Protein 3DV8 (pdb70)

Nearest PDB structures (foldseek):
  8yz7-assembly1_A-2  TM=8.184E-01  e=1.061E-11  Deinococcus radiodurans R1 = ATCC 13939 = DSM 20539
  5e44-assembly1_A-2  TM=6.891E-01  e=2.533E-11  Aliivibrio fischeri
  8qto-assembly1_A-2  TM=6.786E-01  e=9.448E-12  Aliivibrio fischeri
  2oz6-assembly1_A-2  TM=7.663E-01  e=5.175E-10  Pseudomonas aeruginosa
  7ff8-assembly1_B  TM=7.798E-01  e=2.950E-09  Pseudomonas aeruginosa PAO1

InterPro domains:
  IPR000595 Cyclic nucleotide-binding domain [PF00027] (54-141)
  IPR000595 Cyclic nucleotide-binding domain [cd00038] (34-146)
  IPR012318 Crp-type HTH domain [PF13545] (174-240)
  IPR012318 Crp-type HTH domain [PR00034] (192-208)
  IPR012318 Crp-type HTH domain [PR00034] (208-223)
  IPR012318 Crp-type HTH domain [PS51063] (170-236)
  IPR012318 Crp-type HTH domain [SM00419] (186-234)
  IPR014710 RmlC-like jelly roll fold [G3DSA:2.60.120.10] (25-167)
  IPR018490 Cyclic nucleotide-binding domain superfamily [SSF51206] (31-169)
  IPR036388 Winged helix-like DNA-binding domain superfamily [G3DSA:1.10.10.10] (168-244)
  IPR036390 Winged helix DNA-binding domain superfamily [SSF46785] (171-241)

Structure (mmCIF, N/CA/C/O backbone):
data_3DV8
#
_entry.id   3DV8
#
_cell.length_a   45.560
_cell.length_b   88.482
_cell.length_c   181.304
_cell.angle_alpha   90.000
_cell.angle_beta   90.000
_cell.angle_gamma   90.000
#
_symmetry.space_group_name_H-M   'I 2 2 2'
#
loop_
_entity.id
_entity.type
_entity.pdbx_description
1 polymer 'transcriptional regulator, Crp/Fnr family'
2 water water
#
loop_
_atom_site.group_PDB
_atom_site.id
_atom_site.type_symbol
_atom_site.label_atom_id
_atom_site.label_alt_id
_atom_site.label_comp_id
_atom_site.label_asym_id
_atom_site.label_entity_id
_atom_site.label_seq_id
_atom_site.pdbx_PDB_ins_code
_atom_site.Cartn_x
_atom_site.Cartn_y
_atom_site.Cartn_z
_atom_site.occupancy
_atom_site.B_iso_or_equiv
_atom_site.auth_seq_id
_atom_site.auth_comp_id
_atom_site.auth_asym_id
_atom_site.auth_atom_id
_atom_site.pdbx_PDB_model_num
ATOM 1 N N . GLU A 1 5 ? 11.797 18.493 79.340 1.00 77.54 4 GLU A N 1
ATOM 2 C CA . GLU A 1 5 ? 11.099 17.952 80.553 1.00 78.36 4 GLU A CA 1
ATOM 3 C C . GLU A 1 5 ? 9.795 17.202 80.207 1.00 78.37 4 GLU A C 1
ATOM 4 O O . GLU A 1 5 ? 9.525 16.129 80.760 1.00 78.48 4 GLU A O 1
ATOM 10 N N . ASN A 1 6 ? 9.000 17.776 79.305 1.00 78.08 5 ASN A N 1
ATOM 11 C CA . ASN A 1 6 ? 7.781 17.135 78.774 1.00 77.59 5 ASN A CA 1
ATOM 12 C C . ASN A 1 6 ? 8.124 16.201 77.593 1.00 77.45 5 ASN A C 1
ATOM 13 O O . ASN A 1 6 ? 7.512 15.148 77.422 1.00 77.24 5 ASN A O 1
ATOM 18 N N . TYR A 1 7 ? 9.140 16.599 76.821 1.00 77.44 6 TYR A N 1
ATOM 19 C CA . TYR A 1 7 ? 9.604 15.949 75.576 1.00 76.88 6 TYR A CA 1
ATOM 20 C C . TYR A 1 7 ? 10.646 14.827 75.771 1.00 76.63 6 TYR A C 1
ATOM 21 O O . TYR A 1 7 ? 11.029 14.162 74.801 1.00 76.80 6 TYR A O 1
ATOM 30 N N . PHE A 1 8 ? 11.094 14.634 77.013 1.00 76.24 7 PHE A N 1
ATOM 31 C CA . PHE A 1 8 ? 12.127 13.666 77.386 1.00 75.39 7 PHE A CA 1
ATOM 32 C C . PHE A 1 8 ? 11.426 12.552 78.198 1.00 74.67 7 PHE A C 1
ATOM 33 O O . PHE A 1 8 ? 11.136 12.754 79.387 1.00 74.41 7 PHE A O 1
ATOM 41 N N . PRO A 1 9 ? 11.136 11.384 77.562 1.00 73.81 8 PRO A N 1
ATOM 42 C CA . PRO A 1 9 ? 10.392 10.294 78.238 1.00 73.11 8 PRO A CA 1
ATOM 43 C C . PRO A 1 9 ? 11.163 9.558 79.347 1.00 72.12 8 PRO A C 1
ATOM 44 O O . PRO A 1 9 ? 10.543 8.928 80.207 1.00 72.46 8 PRO A O 1
ATOM 48 N N . LEU A 1 10 ? 12.493 9.645 79.314 1.00 70.80 9 LEU A N 1
ATOM 49 C CA . LEU A 1 10 ? 13.372 9.086 80.355 1.00 69.74 9 LEU A CA 1
ATOM 50 C C . LEU A 1 10 ? 13.304 9.865 81.698 1.00 68.41 9 LEU A C 1
ATOM 51 O O . LEU A 1 10 ? 13.714 9.332 82.729 1.00 67.80 9 LEU A O 1
ATOM 56 N N . TRP A 1 11 ? 12.791 11.105 81.667 1.00 67.13 10 TRP A N 1
ATOM 57 C CA . TRP A 1 11 ? 12.672 11.998 82.839 1.00 66.45 10 TRP A CA 1
ATOM 58 C C . TRP A 1 11 ? 12.008 11.391 84.078 1.00 65.97 10 TRP A C 1
ATOM 59 O O . TRP A 1 11 ? 12.499 11.588 85.195 1.00 66.20 10 TRP A O 1
ATOM 70 N N . ASN A 1 12 ? 10.892 10.689 83.878 1.00 65.15 11 ASN A N 1
ATOM 71 C CA . ASN A 1 12 ? 10.170 10.025 84.989 1.00 64.28 11 ASN A CA 1
ATOM 72 C C . ASN A 1 12 ? 10.973 8.880 85.605 1.00 62.30 11 ASN A C 1
ATOM 73 O O . ASN A 1 12 ? 10.786 8.568 86.775 1.00 61.72 11 ASN A O 1
ATOM 78 N N . ASP A 1 13 ? 11.853 8.269 84.805 1.00 60.79 12 ASP A N 1
ATOM 79 C CA . ASP A 1 13 ? 12.751 7.200 85.253 1.00 59.18 12 ASP A CA 1
ATOM 80 C C . ASP A 1 13 ? 14.016 7.734 85.978 1.00 58.77 12 ASP A C 1
ATOM 81 O O . ASP A 1 13 ? 14.636 6.979 86.733 1.00 59.24 12 ASP A O 1
ATOM 86 N N . LEU A 1 14 ? 14.392 9.006 85.767 1.00 57.52 13 LEU A N 1
ATOM 87 C CA . LEU A 1 14 ? 15.570 9.609 86.438 1.00 56.18 13 LEU A CA 1
ATOM 88 C C . LEU A 1 14 ? 15.303 9.947 87.909 1.00 55.28 13 LEU A C 1
ATOM 89 O O . LEU A 1 14 ? 14.166 10.244 88.279 1.00 55.99 13 LEU A O 1
ATOM 94 N N . ASN A 1 15 ? 16.359 9.908 88.731 1.00 53.64 14 ASN A N 1
ATOM 95 C CA . ASN A 1 15 ? 16.283 10.309 90.159 1.00 52.31 14 ASN A CA 1
ATOM 96 C C . ASN A 1 15 ? 16.488 11.828 90.304 1.00 51.70 14 ASN A C 1
ATOM 97 O O . ASN A 1 15 ? 16.704 12.509 89.304 1.00 51.96 14 ASN A O 1
ATOM 102 N N . THR A 1 16 ? 16.407 12.351 91.529 1.00 51.27 15 THR A N 1
ATOM 103 C CA . THR A 1 16 ? 16.609 13.791 91.803 1.00 50.87 15 THR A CA 1
ATOM 104 C C . THR A 1 16 ? 17.980 14.287 91.324 1.00 50.48 15 THR A C 1
ATOM 105 O O . THR A 1 16 ? 18.056 15.284 90.598 1.00 50.14 15 THR A O 1
ATOM 109 N N . ALA A 1 17 ? 19.038 13.575 91.723 1.00 50.36 16 ALA A N 1
ATOM 110 C CA . ALA A 1 17 ? 20.423 13.917 91.351 1.00 50.29 16 ALA A CA 1
ATOM 111 C C . ALA A 1 17 ? 20.635 13.964 89.828 1.00 50.02 16 ALA A C 1
ATOM 112 O O . ALA A 1 17 ? 21.246 14.903 89.326 1.00 50.00 16 ALA A O 1
ATOM 114 N N . GLN A 1 18 ? 20.110 12.964 89.116 1.00 50.10 17 GLN A N 1
ATOM 115 C CA . GLN A 1 18 ? 20.181 12.891 87.636 1.00 50.11 17 GLN A CA 1
ATOM 116 C C . GLN A 1 18 ? 19.352 13.984 86.955 1.00 50.42 17 GLN A C 1
ATOM 117 O O . GLN A 1 18 ? 19.810 14.590 85.981 1.00 50.57 17 GLN A O 1
ATOM 123 N N . LYS A 1 19 ? 18.128 14.193 87.453 1.00 50.73 18 LYS A N 1
ATOM 124 C CA . LYS A 1 19 ? 17.226 15.263 86.980 1.00 50.93 18 LYS A CA 1
ATOM 125 C C . LYS A 1 19 ? 17.863 16.647 87.115 1.00 51.32 18 LYS A C 1
ATOM 126 O O . LYS A 1 19 ? 17.725 17.473 86.221 1.00 51.54 18 LYS A O 1
ATOM 132 N N . LYS A 1 20 ? 18.557 16.882 88.232 1.00 51.67 19 LYS A N 1
ATOM 133 C CA . LYS A 1 20 ? 19.198 18.172 88.502 1.00 51.17 19 LYS A CA 1
ATOM 134 C C . LYS A 1 20 ? 20.435 18.421 87.625 1.00 50.97 19 LYS A C 1
ATOM 135 O O . LYS A 1 20 ? 20.633 19.549 87.144 1.00 50.99 19 LYS A O 1
ATOM 141 N N . LEU A 1 21 ? 21.260 17.382 87.443 1.00 50.30 20 LEU A N 1
ATOM 142 C CA . LEU A 1 21 ? 22.492 17.483 86.649 1.00 50.38 20 LEU A CA 1
ATOM 143 C C . LEU A 1 21 ? 22.202 17.804 85.185 1.00 50.11 20 LEU A C 1
ATOM 144 O O . LEU A 1 21 ? 22.914 18.607 84.584 1.00 50.17 20 LEU A O 1
ATOM 149 N N . ILE A 1 22 ? 21.159 17.183 84.630 1.00 49.94 21 ILE A N 1
ATOM 150 C CA . ILE A 1 22 ? 20.732 17.426 83.244 1.00 50.23 21 ILE A CA 1
ATOM 151 C C . ILE A 1 22 ? 20.078 18.807 83.124 1.00 50.85 21 ILE A C 1
ATOM 152 O O . ILE A 1 22 ? 20.436 19.581 82.236 1.00 51.68 21 ILE A O 1
ATOM 157 N N . SER A 1 23 ? 19.126 19.089 84.016 1.00 50.83 22 SER A N 1
ATOM 158 C CA . SER A 1 23 ? 18.387 20.358 84.045 1.00 51.00 22 SER A CA 1
ATOM 159 C C . SER A 1 23 ? 19.297 21.584 84.137 1.00 51.69 22 SER A C 1
ATOM 160 O O . SER A 1 23 ? 19.127 22.535 83.384 1.00 52.42 22 SER A O 1
ATOM 163 N N . ASP A 1 24 ? 20.269 21.546 85.041 1.00 52.31 23 ASP A N 1
ATOM 164 C CA . ASP A 1 24 ? 21.205 22.671 85.226 1.00 52.17 23 ASP A CA 1
ATOM 165 C C . ASP A 1 24 ? 22.272 22.814 84.141 1.00 51.89 23 ASP A C 1
ATOM 166 O O . ASP A 1 24 ? 22.929 23.854 84.083 1.00 51.64 23 ASP A O 1
ATOM 171 N N . ASN A 1 25 ? 22.452 21.785 83.309 1.00 51.94 24 ASN A N 1
ATOM 172 C CA . ASN A 1 25 ? 23.394 21.815 82.181 1.00 52.66 24 ASN A CA 1
ATOM 173 C C . ASN A 1 25 ? 22.745 21.749 80.780 1.00 52.94 24 ASN A C 1
ATOM 174 O O . ASN A 1 25 ? 23.454 21.556 79.790 1.00 52.78 24 ASN A O 1
ATOM 179 N N . LEU A 1 26 ? 21.416 21.919 80.697 1.00 53.20 25 LEU A N 1
ATOM 180 C CA . LEU A 1 26 ? 20.722 22.006 79.410 1.00 53.42 25 LEU A CA 1
ATOM 181 C C . LEU A 1 26 ? 21.139 23.288 78.692 1.00 54.24 25 LEU A C 1
ATOM 182 O O . LEU A 1 26 ? 21.104 24.361 79.290 1.00 53.49 25 LEU A O 1
ATOM 187 N N . ILE A 1 27 ? 21.523 23.151 77.422 1.00 55.93 26 ILE A N 1
ATOM 188 C CA . ILE A 1 27 ? 21.875 24.276 76.565 1.00 57.30 26 ILE A CA 1
ATOM 189 C C . ILE A 1 27 ? 20.709 24.403 75.591 1.00 58.29 26 ILE A C 1
ATOM 190 O O . ILE A 1 27 ? 20.410 23.444 74.888 1.00 59.39 26 ILE A O 1
ATOM 195 N N . THR A 1 28 ? 20.027 25.548 75.598 1.00 58.78 27 THR A N 1
ATOM 196 C CA . THR A 1 28 ? 18.944 25.845 74.643 1.00 59.14 27 THR A CA 1
ATOM 197 C C . THR A 1 28 ? 19.605 26.456 73.408 1.00 59.59 27 THR A C 1
ATOM 198 O O . THR A 1 28 ? 20.535 27.265 73.532 1.00 59.97 27 THR A O 1
ATOM 202 N N . GLN A 1 29 ? 19.113 26.091 72.227 1.00 59.83 28 GLN A N 1
ATOM 203 C CA . GLN A 1 29 ? 19.713 26.536 70.966 1.00 60.28 28 GLN A CA 1
ATOM 204 C C . GLN A 1 29 ? 18.696 26.574 69.837 1.00 59.42 28 GLN A C 1
ATOM 205 O O . GLN A 1 29 ? 18.019 25.574 69.605 1.00 59.47 28 GLN A O 1
ATOM 211 N N . HIS A 1 30 ? 18.575 27.733 69.180 1.00 59.20 29 HIS A N 1
ATOM 212 C CA . HIS A 1 30 ? 17.757 27.892 67.976 1.00 59.08 29 HIS A CA 1
ATOM 213 C C . HIS A 1 30 ? 18.756 27.752 66.824 1.00 58.94 29 HIS A C 1
ATOM 214 O O . HIS A 1 30 ? 19.734 28.502 66.760 1.00 59.39 29 HIS A O 1
ATOM 221 N N . VAL A 1 31 ? 18.506 26.793 65.933 1.00 58.58 30 VAL A N 1
ATOM 222 C CA . VAL A 1 31 ? 19.378 26.481 64.793 1.00 58.49 30 VAL A CA 1
ATOM 223 C C . VAL A 1 31 ? 18.644 26.816 63.496 1.00 58.44 30 VAL A C 1
ATOM 224 O O . VAL A 1 31 ? 17.565 26.289 63.269 1.00 59.05 30 VAL A O 1
ATOM 228 N N . LYS A 1 32 ? 19.209 27.695 62.663 1.00 58.44 31 LYS A N 1
ATOM 229 C CA . LYS A 1 32 ? 18.591 28.050 61.369 1.00 58.63 31 LYS A CA 1
ATOM 230 C C . LYS A 1 32 ? 18.812 26.924 60.355 1.00 58.27 31 LYS A C 1
ATOM 231 O O . LYS A 1 32 ? 19.778 26.156 60.476 1.00 57.57 31 LYS A O 1
ATOM 237 N N . LYS A 1 33 ? 17.917 26.840 59.365 1.00 58.14 32 LYS A N 1
ATOM 238 C CA . LYS A 1 33 ? 17.989 25.788 58.349 1.00 58.93 32 LYS A CA 1
ATOM 239 C C . LYS A 1 33 ? 19.248 25.903 57.508 1.00 57.38 32 LYS A C 1
ATOM 240 O O . LYS A 1 33 ? 19.629 27.001 57.140 1.00 57.76 32 LYS A O 1
ATOM 246 N N . GLY A 1 34 ? 19.869 24.764 57.214 1.00 56.09 33 GLY A N 1
ATOM 247 C CA . GLY A 1 34 ? 21.132 24.707 56.492 1.00 55.36 33 GLY A CA 1
ATOM 248 C C . GLY A 1 34 ? 22.353 24.643 57.400 1.00 55.37 33 GLY A C 1
ATOM 249 O O . GLY A 1 34 ? 23.470 24.470 56.889 1.00 56.10 33 GLY A O 1
ATOM 250 N N . THR A 1 35 ? 22.171 24.786 58.724 1.00 54.36 34 THR A N 1
ATOM 251 C CA . THR A 1 35 ? 23.287 24.708 59.670 1.00 54.70 34 THR A CA 1
ATOM 252 C C . THR A 1 35 ? 23.622 23.240 59.941 1.00 55.87 34 THR A C 1
ATOM 253 O O . THR A 1 35 ? 22.729 22.435 60.239 1.00 55.69 34 THR A O 1
ATOM 257 N N . ILE A 1 36 ? 24.911 22.914 59.838 1.00 56.59 35 ILE A N 1
ATOM 258 C CA . ILE A 1 36 ? 25.445 21.601 60.196 1.00 56.79 35 ILE A CA 1
ATOM 259 C C . ILE A 1 36 ? 25.685 21.718 61.721 1.00 56.69 35 ILE A C 1
ATOM 260 O O . ILE A 1 36 ? 26.402 22.610 62.162 1.00 56.13 35 ILE A O 1
ATOM 265 N N . ILE A 1 37 ? 25.016 20.871 62.504 1.00 57.05 36 ILE A N 1
ATOM 266 C CA . ILE A 1 37 ? 25.128 20.853 63.979 1.00 57.53 36 ILE A CA 1
ATOM 267 C C . ILE A 1 37 ? 26.118 19.791 64.474 1.00 58.16 36 ILE A C 1
ATOM 268 O O . ILE A 1 37 ? 26.646 19.904 65.580 1.00 58.62 36 ILE A O 1
ATOM 273 N N . HIS A 1 38 ? 26.332 18.749 63.667 1.00 58.98 37 HIS A N 1
ATOM 274 C CA . HIS A 1 38 ? 27.336 17.713 63.917 1.00 59.23 37 HIS A CA 1
ATOM 275 C C . HIS A 1 38 ? 28.001 17.319 62.580 1.00 59.90 37 HIS A C 1
ATOM 276 O O . HIS A 1 38 ? 27.299 17.087 61.590 1.00 60.73 37 HIS A O 1
ATOM 283 N N . ASN A 1 39 ? 29.335 17.256 62.563 1.00 59.85 38 ASN A N 1
ATOM 284 C CA . ASN A 1 39 ? 30.110 16.957 61.353 1.00 59.78 38 ASN A CA 1
ATOM 285 C C . ASN A 1 39 ? 31.176 15.910 61.650 1.00 59.92 38 ASN A C 1
ATOM 286 O O . ASN A 1 39 ? 32.359 16.222 61.746 1.00 59.64 38 ASN A O 1
ATOM 291 N N . GLY A 1 40 ? 30.720 14.669 61.815 1.00 60.85 39 GLY A N 1
ATOM 292 C CA . GLY A 1 40 ? 31.576 13.516 62.083 1.00 62.09 39 GLY A CA 1
ATOM 293 C C . GLY A 1 40 ? 32.421 13.660 63.337 1.00 63.73 39 GLY A C 1
ATOM 294 O O . GLY A 1 40 ? 31.944 14.190 64.343 1.00 63.74 39 GLY A O 1
ATOM 295 N N . ASN A 1 41 ? 33.689 13.240 63.244 1.00 65.64 40 ASN A N 1
ATOM 296 C CA . ASN A 1 41 ? 34.659 13.310 64.355 1.00 67.54 40 ASN A CA 1
ATOM 297 C C . ASN A 1 41 ? 35.087 14.723 64.772 1.00 68.10 40 ASN A C 1
ATOM 298 O O . ASN A 1 41 ? 35.734 14.872 65.806 1.00 68.47 40 ASN A O 1
ATOM 311 N N . ASP A 1 43 ? 33.077 17.201 65.733 1.00 70.61 42 ASP A N 1
ATOM 312 C CA . ASP A 1 43 ? 32.206 17.602 66.845 1.00 70.93 42 ASP A CA 1
ATOM 313 C C . ASP A 1 43 ? 31.742 16.429 67.708 1.00 70.51 42 ASP A C 1
ATOM 314 O O . ASP A 1 43 ? 31.634 15.296 67.241 1.00 70.16 42 ASP A O 1
ATOM 319 N N . CYS A 1 44 ? 31.473 16.728 68.974 1.00 70.35 43 CYS A N 1
ATOM 320 C CA . CYS A 1 44 ? 30.851 15.781 69.905 1.00 69.65 43 CYS A CA 1
ATOM 321 C C . CYS A 1 44 ? 30.136 16.597 70.986 1.00 69.09 43 CYS A C 1
ATOM 322 O O . CYS A 1 44 ? 30.483 16.563 72.171 1.00 69.19 43 CYS A O 1
ATOM 325 N N . THR A 1 45 ? 29.131 17.338 70.523 1.00 68.53 44 THR A N 1
ATOM 326 C CA . THR A 1 45 ? 28.363 18.276 71.343 1.00 68.28 44 THR A CA 1
ATOM 327 C C . THR A 1 45 ? 27.563 17.595 72.456 1.00 67.26 44 THR A C 1
ATOM 328 O O . THR A 1 45 ? 27.785 17.863 73.642 1.00 67.33 44 THR A O 1
ATOM 332 N N . GLY A 1 46 ? 26.673 16.690 72.070 1.00 65.81 45 GLY A N 1
ATOM 333 C CA . GLY A 1 46 ? 25.845 15.955 73.029 1.00 64.38 45 GLY A CA 1
ATOM 334 C C . GLY A 1 46 ? 24.579 15.421 72.403 1.00 63.02 45 GLY A C 1
ATOM 335 O O . GLY A 1 46 ? 24.412 15.502 71.183 1.00 62.45 45 GLY A O 1
ATOM 336 N N . LEU A 1 47 ? 23.702 14.862 73.238 1.00 61.88 46 LEU A N 1
ATOM 337 C CA . LEU A 1 47 ? 22.401 14.364 72.772 1.00 61.35 46 LEU A CA 1
ATOM 338 C C . LEU A 1 47 ? 21.516 15.576 72.519 1.00 60.79 46 LEU A C 1
ATOM 339 O O . LEU A 1 47 ? 21.558 16.524 73.298 1.00 60.53 46 LEU A O 1
ATOM 344 N N . LEU A 1 48 ? 20.749 15.545 71.426 1.00 60.47 47 LEU A N 1
ATOM 345 C CA . LEU A 1 48 ? 19.866 16.650 71.032 1.00 60.45 47 LEU A CA 1
ATOM 346 C C . LEU A 1 48 ? 18.415 16.205 71.183 1.00 60.62 47 LEU A C 1
ATOM 347 O O . LEU A 1 48 ? 18.056 15.149 70.681 1.00 60.89 47 LEU A O 1
ATOM 352 N N . LEU A 1 49 ? 17.607 16.994 71.896 1.00 60.83 48 LEU A N 1
ATOM 353 C CA . LEU A 1 49 ? 16.165 16.760 72.041 1.00 60.29 48 LEU A CA 1
ATOM 354 C C . LEU A 1 49 ? 15.520 17.847 71.176 1.00 59.44 48 LEU A C 1
ATOM 355 O O . LEU A 1 49 ? 15.688 19.049 71.438 1.00 59.65 48 LEU A O 1
ATOM 360 N N . VAL A 1 50 ? 14.829 17.425 70.124 1.00 58.31 49 VAL A N 1
ATOM 361 C CA . VAL A 1 50 ? 14.178 18.347 69.201 1.00 57.64 49 VAL A CA 1
ATOM 362 C C . VAL A 1 50 ? 12.859 18.820 69.817 1.00 57.54 49 VAL A C 1
ATOM 363 O O . VAL A 1 50 ? 11.905 18.051 69.901 1.00 57.64 49 VAL A O 1
ATOM 367 N N . LYS A 1 51 ? 12.825 20.066 70.294 1.00 58.28 50 LYS A N 1
ATOM 368 C CA . LYS A 1 51 ? 11.581 20.672 70.800 1.00 58.04 50 LYS A CA 1
ATOM 369 C C . LYS A 1 51 ? 10.643 20.900 69.609 1.00 57.55 50 LYS A C 1
ATOM 370 O O . LYS A 1 51 ? 9.467 20.525 69.658 1.00 56.90 50 LYS A O 1
ATOM 376 N N . SER A 1 52 ? 11.182 21.519 68.554 1.00 57.50 51 SER A N 1
ATOM 377 C CA . SER A 1 52 ? 10.415 21.841 67.355 1.00 57.41 51 SER A CA 1
ATOM 378 C C . SER A 1 52 ? 11.331 22.052 66.151 1.00 57.63 51 SER A C 1
ATOM 379 O O . SER A 1 52 ? 12.196 22.919 66.193 1.00 57.57 51 SER A O 1
ATOM 382 N N . GLY A 1 53 ? 11.139 21.262 65.094 1.00 58.11 52 GLY A N 1
ATOM 383 C CA . GLY A 1 53 ? 11.946 21.365 63.874 1.00 58.73 52 GLY A CA 1
ATOM 384 C C . GLY A 1 53 ? 12.189 20.052 63.141 1.00 59.32 52 GLY A C 1
ATOM 385 O O . GLY A 1 53 ? 11.456 19.068 63.323 1.00 59.61 52 GLY A O 1
ATOM 386 N N . GLN A 1 54 ? 13.234 20.053 62.313 1.00 59.44 53 GLN A N 1
ATOM 387 C CA . GLN A 1 54 ? 13.571 18.916 61.466 1.00 59.52 53 GLN A CA 1
ATOM 388 C C . GLN A 1 54 ? 15.087 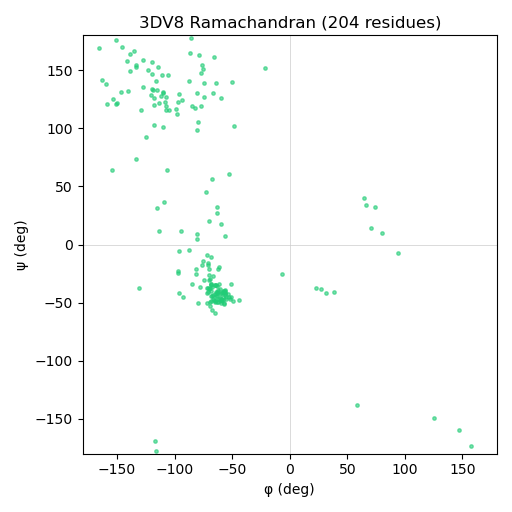18.840 61.216 1.00 59.45 53 GLN A C 1
ATOM 389 O O . GLN A 1 54 ? 15.684 19.811 60.736 1.00 58.86 53 GLN A O 1
ATOM 395 N N . LEU A 1 55 ? 15.686 17.698 61.591 1.00 59.67 54 LEU A N 1
ATOM 396 C CA . LEU A 1 55 ? 17.116 17.415 61.416 1.00 59.01 54 LEU A CA 1
ATOM 397 C C . LEU A 1 55 ? 17.285 16.272 60.426 1.00 57.99 54 LEU A C 1
ATOM 398 O O . LEU A 1 55 ? 16.408 15.404 60.294 1.00 57.56 54 LEU A O 1
ATOM 403 N N . ARG A 1 56 ? 18.427 16.278 59.750 1.00 56.82 55 ARG A N 1
ATOM 404 C CA . ARG A 1 56 ? 18.754 15.294 58.741 1.00 56.63 55 ARG A CA 1
ATOM 405 C C . ARG A 1 56 ? 20.145 14.690 58.991 1.00 56.94 55 ARG A C 1
ATOM 406 O O . ARG A 1 56 ? 21.151 15.411 58.908 1.00 56.94 55 ARG A O 1
ATOM 414 N N . THR A 1 57 ? 20.186 13.378 59.282 1.00 56.16 56 THR A N 1
ATOM 415 C CA . THR A 1 57 ? 21.434 12.635 59.462 1.00 55.36 56 THR A CA 1
ATOM 416 C C . THR A 1 57 ? 21.785 12.011 58.116 1.00 54.93 56 THR A C 1
ATOM 417 O O . THR A 1 57 ? 20.973 11.319 57.530 1.00 54.29 56 THR A O 1
ATOM 421 N N . TYR A 1 58 ? 22.990 12.293 57.627 1.00 55.63 57 TYR A N 1
ATOM 422 C CA . TYR A 1 58 ? 23.466 11.779 56.347 1.00 55.63 57 TYR A CA 1
ATOM 423 C C . TYR A 1 58 ? 24.966 11.487 56.350 1.00 56.17 57 TYR A C 1
ATOM 424 O O . TYR A 1 58 ? 25.692 11.825 57.307 1.00 55.49 57 TYR A O 1
ATOM 433 N N . ILE A 1 59 ? 25.406 10.827 55.282 1.00 56.49 58 ILE A N 1
ATOM 434 C CA . ILE A 1 59 ? 26.810 10.499 55.090 1.00 57.35 58 ILE A CA 1
ATOM 435 C C . ILE A 1 59 ? 27.261 11.081 53.761 1.00 58.56 58 ILE A C 1
ATOM 436 O O . ILE A 1 59 ? 26.462 11.222 52.844 1.00 58.11 58 ILE A O 1
ATOM 441 N N . LEU A 1 60 ? 28.541 11.432 53.697 1.00 60.53 59 LEU A N 1
ATOM 442 C CA . LEU A 1 60 ? 29.173 12.037 52.535 1.00 62.63 59 LEU A CA 1
ATOM 443 C C . LEU A 1 60 ? 30.299 11.143 52.040 1.00 63.85 59 LEU A C 1
ATOM 444 O O . LEU A 1 60 ? 31.107 10.677 52.845 1.00 63.73 59 LEU A O 1
ATOM 449 N N . SER A 1 61 ? 30.356 10.912 50.729 1.00 65.42 60 SER A N 1
ATOM 450 C CA . SER A 1 61 ? 31.483 10.198 50.130 1.00 67.09 60 SER A CA 1
ATOM 451 C C . SER A 1 61 ? 32.615 11.219 50.031 1.00 69.42 60 SER A C 1
ATOM 452 O O . SER A 1 61 ? 32.380 12.444 50.087 1.00 69.70 60 SER A O 1
ATOM 455 N N . ASP A 1 62 ? 33.837 10.717 49.851 1.00 71.42 61 ASP A N 1
ATOM 456 C CA . ASP A 1 62 ? 35.014 11.591 49.645 1.00 72.51 61 ASP A CA 1
ATOM 457 C C . ASP A 1 62 ? 34.899 12.483 48.362 1.00 72.70 61 ASP A C 1
ATOM 458 O O . ASP A 1 62 ? 35.592 13.498 48.257 1.00 73.43 61 ASP A O 1
ATOM 463 N N . GLU A 1 63 ? 34.017 12.100 47.426 1.00 72.11 62 GLU A N 1
ATOM 464 C CA . GLU A 1 63 ? 33.699 12.875 46.218 1.00 71.89 62 GLU A CA 1
ATOM 465 C C . GLU A 1 63 ? 32.462 13.797 46.373 1.00 71.45 62 GLU A C 1
ATOM 466 O O . GLU A 1 63 ? 31.964 14.319 45.369 1.00 71.17 62 GLU A O 1
ATOM 472 N N . GLY A 1 64 ? 31.954 13.988 47.599 1.00 71.07 63 GLY A N 1
ATOM 473 C CA . GLY A 1 64 ? 30.781 14.853 47.852 1.00 70.44 63 GLY A CA 1
ATOM 474 C C . GLY A 1 64 ? 29.381 14.302 47.578 1.00 69.71 63 GLY A C 1
ATOM 475 O O . GLY A 1 64 ? 28.406 15.054 47.615 1.00 68.87 63 GLY A O 1
ATOM 476 N N . ARG A 1 65 ? 29.271 12.999 47.308 1.00 69.44 64 ARG A N 1
ATOM 477 C CA . ARG A 1 65 ? 27.968 12.332 47.090 1.00 68.86 64 ARG A CA 1
ATOM 478 C C . ARG A 1 65 ? 27.337 12.126 48.458 1.00 65.75 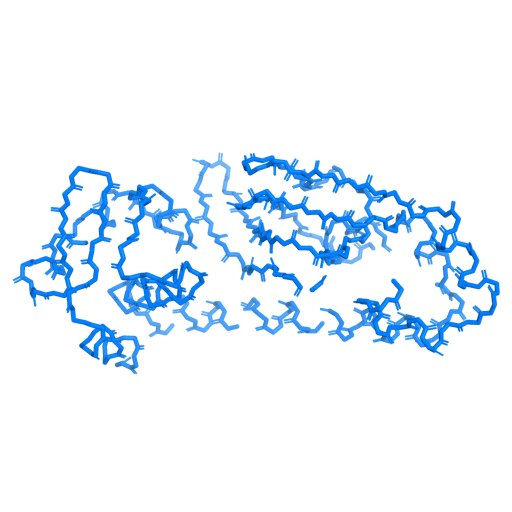64 ARG A C 1
ATOM 479 O O . ARG A 1 65 ? 28.055 11.894 49.431 1.00 65.56 64 ARG A O 1
ATOM 487 N N . GLU A 1 66 ? 26.011 12.185 48.530 1.00 62.47 65 GLU A N 1
ATOM 488 C CA . GLU A 1 66 ? 25.289 12.075 49.799 1.00 59.83 65 GLU A CA 1
ATOM 489 C C . GLU A 1 66 ? 24.105 11.122 49.743 1.00 58.88 65 GLU A C 1
ATOM 490 O O . GLU A 1 66 ? 23.518 10.954 48.687 1.00 59.54 65 GLU A O 1
ATOM 496 N N . ILE A 1 67 ? 23.750 10.539 50.893 1.00 57.20 66 ILE A N 1
ATOM 497 C CA . ILE A 1 67 ? 22.503 9.761 51.071 1.00 55.53 66 ILE A CA 1
ATOM 498 C C . ILE A 1 67 ? 22.006 9.976 52.518 1.00 54.59 66 ILE A C 1
ATOM 499 O O . ILE A 1 67 ? 22.796 9.883 53.453 1.00 54.56 66 ILE A O 1
ATOM 504 N N . THR A 1 68 ? 20.716 10.292 52.683 1.00 53.32 67 THR A N 1
ATOM 505 C CA . THR A 1 68 ? 20.095 10.485 54.005 1.00 53.51 67 THR A CA 1
ATOM 506 C C . THR A 1 68 ? 19.893 9.130 54.698 1.00 53.63 67 THR A C 1
ATOM 507 O O . THR A 1 68 ? 19.302 8.218 54.117 1.00 54.16 67 THR A O 1
ATOM 511 N N . LEU A 1 69 ? 20.388 9.011 55.928 1.00 53.71 68 LEU A N 1
ATOM 512 C CA . LEU A 1 69 ? 20.199 7.812 56.729 1.00 54.79 68 LEU A CA 1
ATOM 513 C C . LEU A 1 69 ? 18.797 7.841 57.351 1.00 56.13 68 LEU A C 1
ATOM 514 O O . LEU A 1 69 ? 18.049 6.872 57.249 1.00 57.52 68 LEU A O 1
ATOM 519 N N . TYR A 1 70 ? 18.452 8.953 57.987 1.00 56.30 69 TYR A N 1
ATOM 520 C CA . TYR A 1 70 ? 17.138 9.135 58.608 1.00 56.38 69 TYR A CA 1
ATOM 521 C C . TYR A 1 70 ? 16.927 10.603 58.926 1.00 56.85 69 TYR A C 1
ATOM 522 O O . TYR A 1 70 ? 17.868 11.406 58.863 1.00 56.08 69 TYR A O 1
ATOM 531 N N . ARG A 1 71 ? 15.690 10.930 59.283 1.00 57.78 70 ARG A N 1
ATOM 532 C CA . ARG A 1 71 ? 15.300 12.269 59.711 1.00 58.90 70 ARG A CA 1
ATOM 533 C C . ARG A 1 71 ? 14.760 12.220 61.144 1.00 58.92 70 ARG A C 1
ATOM 534 O O . ARG A 1 71 ? 14.145 11.230 61.558 1.00 58.21 70 ARG A O 1
ATOM 542 N N . LEU A 1 72 ? 15.018 13.299 61.883 1.00 59.74 71 LEU A N 1
ATOM 543 C CA . LEU A 1 72 ? 14.533 13.492 63.246 1.00 60.08 71 LEU A CA 1
ATOM 544 C C . LEU A 1 72 ? 13.576 14.697 63.215 1.00 60.34 71 LEU A C 1
ATOM 545 O O . LEU A 1 72 ? 13.900 15.731 62.620 1.00 59.57 71 LEU A O 1
ATOM 550 N N . PHE A 1 73 ? 12.404 14.541 63.840 1.00 61.20 72 PHE A N 1
ATOM 551 C CA . PHE A 1 73 ? 11.337 15.572 63.894 1.00 61.31 72 PHE A CA 1
ATOM 552 C C . PHE A 1 73 ? 11.095 16.022 65.346 1.00 61.81 72 PHE A C 1
ATOM 553 O O . PHE A 1 73 ? 11.899 15.700 66.224 1.00 62.19 72 PHE A O 1
ATOM 561 N N . ASP A 1 74 ? 10.015 16.778 65.590 1.00 62.11 73 ASP A N 1
ATOM 562 C CA . ASP A 1 74 ? 9.630 17.236 66.947 1.00 62.48 73 ASP A CA 1
ATOM 563 C C . ASP A 1 74 ? 9.549 16.028 67.884 1.00 62.72 73 ASP A C 1
ATOM 564 O O . ASP A 1 74 ? 9.010 15.003 67.489 1.00 62.58 73 ASP A O 1
ATOM 577 N N . ASP A 1 76 ? 11.833 13.824 68.823 1.00 64.93 75 ASP A N 1
ATOM 578 C CA . ASP A 1 76 ? 12.894 12.825 68.641 1.00 65.11 75 ASP A CA 1
ATOM 579 C C . ASP A 1 76 ? 14.139 13.222 69.431 1.00 66.23 75 ASP A C 1
ATOM 580 O O . ASP A 1 76 ? 14.279 14.371 69.861 1.00 66.18 75 ASP A O 1
ATOM 593 N N . CYS A 1 78 ? 18.460 12.845 69.276 1.00 63.34 77 CYS A N 1
ATOM 594 C CA . CYS A 1 78 ? 19.631 12.571 68.473 1.00 61.43 77 CYS A CA 1
ATOM 595 C C . CYS A 1 78 ? 20.675 11.964 69.401 1.00 58.98 77 CYS A C 1
ATOM 596 O O . CYS A 1 78 ? 21.038 12.586 70.397 1.00 57.86 77 CYS A O 1
ATOM 599 N N . LEU A 1 79 ? 21.118 10.746 69.092 1.00 57.50 78 LEU A N 1
ATOM 600 C CA . LEU A 1 79 ? 22.173 10.065 69.850 1.00 57.33 78 LEU A CA 1
ATOM 601 C C . LEU A 1 79 ? 23.543 10.252 69.206 1.00 57.33 78 LEU A C 1
ATOM 602 O O . LEU A 1 79 ? 24.523 10.503 69.918 1.00 57.40 78 LEU A O 1
ATOM 607 N N . LEU A 1 80 ? 23.597 10.150 67.867 1.00 57.32 79 LEU A N 1
ATOM 608 C CA . LEU A 1 80 ? 24.864 10.181 67.092 1.00 56.85 79 LEU A CA 1
ATOM 609 C C . LEU A 1 80 ? 25.622 11.515 67.067 1.00 56.92 79 LEU A C 1
ATOM 610 O O . LEU A 1 80 ? 26.775 11.563 66.618 1.00 56.54 79 LEU A O 1
ATOM 615 N N . SER A 1 81 ? 24.974 12.581 67.549 1.00 57.37 80 SER A N 1
ATOM 616 C CA . SER A 1 81 ? 25.624 13.880 67.794 1.00 57.09 80 SER A CA 1
ATOM 617 C C . SER A 1 81 ? 26.578 13.804 69.021 1.00 57.44 80 SER A C 1
ATOM 618 O O . SER A 1 81 ? 27.402 14.713 69.215 1.00 57.64 80 SER A O 1
ATOM 621 N N . ALA A 1 82 ? 26.426 12.755 69.849 1.00 57.19 81 ALA A N 1
ATOM 622 C CA . ALA A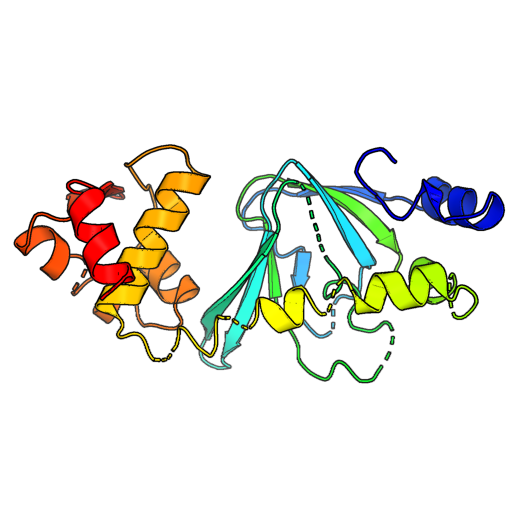 1 82 ? 27.311 12.441 70.968 1.00 57.26 81 ALA A CA 1
ATOM 623 C C . ALA A 1 82 ? 28.034 11.086 70.729 1.00 57.57 81 ALA A C 1
ATOM 624 O O . ALA A 1 82 ? 28.360 10.408 71.695 1.00 57.95 81 ALA A O 1
ATOM 626 N N . SER A 1 83 ? 28.314 10.725 69.463 1.00 58.25 82 SER A N 1
ATOM 627 C CA . SER A 1 83 ? 28.976 9.430 69.074 1.00 58.88 82 SER A CA 1
ATOM 628 C C . SER A 1 83 ? 30.281 9.068 69.810 1.00 61.31 82 SER A C 1
ATOM 629 O O . SER A 1 83 ? 30.564 7.886 70.041 1.00 61.54 82 SER A O 1
ATOM 632 N N . CYS A 1 84 ? 31.063 10.087 70.156 1.00 63.51 83 CYS A N 1
ATOM 633 C CA . CYS A 1 84 ? 32.331 9.914 70.872 1.00 65.87 83 CYS A CA 1
ATOM 634 C C . CYS A 1 84 ? 32.194 9.283 72.273 1.00 66.00 83 CYS A C 1
ATOM 635 O O . CYS A 1 84 ? 33.179 8.763 72.791 1.00 66.02 83 CYS A O 1
ATOM 638 N N . ILE A 1 85 ? 31.001 9.340 72.885 1.00 66.73 84 ILE A N 1
ATOM 639 C CA . ILE A 1 85 ? 30.759 8.696 74.192 1.00 67.77 84 ILE A CA 1
ATOM 640 C C . ILE A 1 85 ? 30.691 7.151 74.097 1.00 68.38 84 ILE A C 1
ATOM 641 O O . ILE A 1 85 ? 30.592 6.503 75.135 1.00 68.10 84 ILE A O 1
ATOM 654 N N . ARG A 1 87 ? 32.924 4.173 72.231 1.00 65.26 86 ARG A N 1
ATOM 655 C CA . ARG A 1 87 ? 34.111 3.763 71.465 1.00 63.10 86 ARG A CA 1
ATOM 656 C C . ARG A 1 87 ? 33.779 2.889 70.243 1.00 62.29 86 ARG A C 1
ATOM 657 O O . ARG A 1 87 ? 34.388 3.054 69.191 1.00 62.28 86 ARG A O 1
ATOM 659 N N . SER A 1 88 ? 32.788 2.006 70.374 1.00 61.40 87 SER A N 1
ATOM 660 C CA . SER A 1 88 ? 32.395 1.097 69.281 1.00 60.89 87 SER A CA 1
ATOM 661 C C . SER A 1 88 ? 31.660 1.718 68.078 1.00 59.95 87 SER A C 1
ATOM 662 O O . SER A 1 88 ? 31.448 1.000 67.097 1.00 59.12 87 SER A O 1
ATOM 665 N N . ILE A 1 89 ? 31.249 2.997 68.149 1.00 59.54 88 ILE A N 1
ATOM 666 C CA . ILE A 1 89 ? 30.661 3.695 66.978 1.00 59.82 88 ILE A CA 1
ATOM 667 C C . ILE A 1 89 ? 31.864 4.129 66.138 1.00 58.98 88 ILE A C 1
ATOM 668 O O . ILE A 1 89 ? 32.498 5.126 66.445 1.00 59.04 88 ILE A O 1
ATOM 673 N N . GLN A 1 90 ? 32.185 3.347 65.109 1.00 58.94 89 GLN A N 1
ATOM 674 C CA . GLN A 1 90 ? 33.351 3.588 64.240 1.00 58.75 89 GLN A CA 1
ATOM 675 C C . GLN A 1 90 ? 32.974 4.063 62.834 1.00 57.83 89 GLN A C 1
ATOM 676 O O . GLN A 1 90 ? 33.613 3.705 61.851 1.00 57.78 89 GLN A O 1
ATOM 682 N N . PHE A 1 91 ? 31.927 4.880 62.767 1.00 57.83 90 PHE A N 1
ATOM 683 C CA . PHE A 1 91 ? 31.466 5.526 61.530 1.00 58.32 90 PHE A CA 1
ATOM 684 C C . PHE A 1 91 ? 31.083 6.960 61.868 1.00 58.08 90 PHE A C 1
ATOM 685 O O . PHE A 1 91 ? 30.646 7.252 62.994 1.00 57.85 90 PHE A O 1
ATOM 693 N N . GLU A 1 92 ? 31.251 7.842 60.894 1.00 57.85 91 GLU A N 1
ATOM 694 C CA . GLU A 1 92 ? 30.901 9.241 61.067 1.00 58.26 91 GLU A CA 1
ATOM 695 C C . GLU A 1 92 ? 29.688 9.623 60.211 1.00 57.52 91 GLU A C 1
ATOM 696 O O . GLU A 1 92 ? 29.453 9.052 59.142 1.00 57.89 91 GLU A O 1
ATOM 702 N N . VAL A 1 93 ? 28.884 10.532 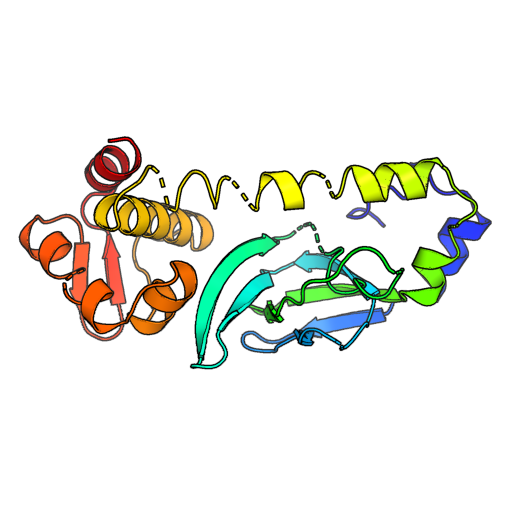60.757 1.00 56.83 92 VAL A N 1
ATOM 703 C CA . VAL A 1 93 ? 27.671 11.033 60.121 1.00 56.55 92 VAL A CA 1
ATOM 704 C C . VAL A 1 93 ? 27.646 12.552 60.234 1.00 56.79 92 VAL A C 1
ATOM 705 O O . VAL A 1 93 ? 28.275 13.117 61.140 1.00 57.85 92 VAL A O 1
ATOM 709 N N . THR A 1 94 ? 26.942 13.196 59.302 1.00 55.61 93 THR A N 1
ATOM 710 C CA . THR A 1 94 ? 26.730 14.640 59.316 1.00 55.14 93 THR A CA 1
ATOM 711 C C . THR A 1 94 ? 25.246 14.865 59.647 1.00 54.82 93 THR A C 1
ATOM 712 O O . THR A 1 94 ? 24.372 14.213 59.066 1.00 53.73 93 THR A O 1
ATOM 716 N N . ILE A 1 95 ? 24.983 15.753 60.612 1.00 54.80 94 ILE A N 1
ATOM 717 C CA . ILE A 1 95 ? 23.622 16.095 61.046 1.00 55.00 94 ILE A CA 1
ATOM 718 C C . ILE A 1 95 ? 23.438 17.592 60.812 1.00 56.00 94 ILE A C 1
ATOM 719 O O . ILE A 1 95 ? 24.293 18.394 61.231 1.00 56.57 94 ILE A O 1
ATOM 724 N N . GLU A 1 96 ? 22.349 17.957 60.128 1.00 55.93 95 GLU A N 1
ATOM 725 C CA . GLU A 1 96 ? 22.043 19.359 59.833 1.00 56.69 95 GLU A CA 1
ATOM 726 C C . GLU A 1 96 ? 20.550 19.665 59.950 1.00 56.90 95 GLU A C 1
ATOM 727 O O . GLU A 1 96 ? 19.722 18.758 59.822 1.00 56.93 95 GLU A O 1
ATOM 733 N N . ALA A 1 97 ? 20.228 20.946 60.153 1.00 57.23 96 ALA A N 1
ATOM 734 C CA . ALA A 1 97 ? 18.838 21.418 60.265 1.00 57.47 96 ALA A CA 1
ATOM 735 C C . ALA A 1 97 ? 18.214 21.626 58.876 1.00 57.39 96 ALA A C 1
ATOM 736 O O . ALA A 1 97 ? 18.698 22.455 58.100 1.00 57.22 96 ALA A O 1
ATOM 738 N N . GLU A 1 98 ? 17.158 20.874 58.567 1.00 57.37 97 GLU A N 1
ATOM 739 C CA . GLU A 1 98 ? 16.399 21.049 57.304 1.00 58.15 97 GLU A CA 1
ATOM 740 C C . GLU A 1 98 ? 15.381 22.186 57.359 1.00 58.89 97 GLU A C 1
ATOM 741 O O . GLU A 1 98 ? 14.964 22.687 56.315 1.00 59.46 97 GLU A O 1
ATOM 747 N N . LYS A 1 99 ? 14.922 22.503 58.565 1.00 59.72 98 LYS A N 1
ATOM 748 C CA . LYS A 1 99 ? 14.062 23.649 58.849 1.00 60.52 98 LYS A CA 1
ATOM 749 C C . LYS A 1 99 ? 14.651 24.280 60.096 1.00 60.96 98 LYS A C 1
ATOM 750 O O . LYS A 1 99 ? 15.521 23.659 60.739 1.00 61.69 98 LYS A O 1
ATOM 756 N N . ASP A 1 100 ? 14.229 25.509 60.418 1.00 60.94 99 ASP A N 1
ATOM 757 C CA . ASP A 1 100 ? 14.686 26.195 61.645 1.00 60.51 99 ASP A CA 1
ATOM 758 C C . ASP A 1 100 ? 14.270 25.329 62.818 1.00 59.76 99 ASP A C 1
ATOM 759 O O . ASP A 1 100 ? 13.095 24.982 62.915 1.00 60.33 99 ASP A O 1
ATOM 764 N N . THR A 1 101 ? 15.219 24.975 63.682 1.00 58.93 100 THR A N 1
ATOM 765 C CA . THR A 1 101 ? 14.959 24.033 64.770 1.00 58.81 100 THR A CA 1
ATOM 766 C C . THR A 1 101 ? 15.353 24.532 66.164 1.00 58.42 100 THR A C 1
ATOM 767 O O . THR A 1 101 ? 16.428 25.104 66.345 1.00 58.19 100 THR A O 1
ATOM 771 N N . ASP A 1 102 ? 14.454 24.313 67.126 1.00 58.40 101 ASP A N 1
ATOM 772 C CA . ASP A 1 102 ? 14.680 24.610 68.543 1.00 58.58 101 ASP A CA 1
ATOM 773 C C . ASP A 1 102 ? 15.084 23.297 69.210 1.00 57.79 101 ASP A C 1
ATOM 774 O O . ASP A 1 102 ? 14.292 22.352 69.243 1.00 55.89 101 ASP A O 1
ATOM 779 N N . LEU A 1 103 ? 16.319 23.261 69.721 1.00 58.66 102 LEU A N 1
ATOM 780 C CA . LEU A 1 103 ? 16.908 22.089 70.369 1.00 59.59 102 LEU A CA 1
ATOM 781 C C . LEU A 1 103 ? 17.295 22.368 71.817 1.00 58.00 102 LEU A C 1
ATOM 782 O O . LEU A 1 103 ? 17.500 23.513 72.216 1.00 57.51 102 LEU A O 1
ATOM 787 N N . TRP A 1 104 ? 17.372 21.280 72.575 1.00 57.17 103 TRP A N 1
ATOM 788 C CA . TRP A 1 104 ? 17.997 21.244 73.888 1.00 56.69 103 TRP A CA 1
ATOM 789 C C . TRP A 1 104 ? 19.171 20.295 73.679 1.00 55.84 103 TRP A C 1
ATOM 790 O O . TRP A 1 104 ? 19.030 19.294 72.956 1.00 54.77 103 TRP A O 1
ATOM 801 N N . ILE A 1 105 ? 20.313 20.613 74.288 1.00 55.35 104 ILE A N 1
ATOM 802 C CA . ILE A 1 105 ? 21.498 19.761 74.236 1.00 55.15 104 ILE A CA 1
ATOM 803 C C . ILE A 1 105 ? 21.850 19.306 75.662 1.00 54.81 104 ILE A C 1
ATOM 804 O O . ILE A 1 105 ? 21.954 20.132 76.566 1.00 54.98 104 ILE A O 1
ATOM 809 N N . ILE A 1 106 ? 21.967 17.994 75.859 1.00 54.73 105 ILE A N 1
ATOM 810 C CA . ILE A 1 106 ? 22.441 17.413 77.111 1.00 54.89 105 ILE A CA 1
ATOM 811 C C . ILE A 1 106 ? 23.916 17.156 76.791 1.00 54.89 105 ILE A C 1
ATOM 812 O O . ILE A 1 106 ? 24.188 16.334 75.917 1.00 54.89 105 ILE A O 1
ATOM 817 N N . PRO A 1 107 ? 24.870 17.876 77.437 1.00 55.33 106 PRO A N 1
ATOM 818 C CA . PRO A 1 107 ? 26.312 17.643 77.188 1.00 55.16 106 PRO A CA 1
ATOM 819 C C . PRO A 1 107 ? 26.728 16.163 77.279 1.00 54.74 106 PRO A C 1
ATOM 820 O O . PRO A 1 107 ? 26.225 15.447 78.150 1.00 54.16 106 PRO A O 1
ATOM 824 N N . ALA A 1 108 ? 27.610 15.736 76.367 1.00 54.59 107 ALA A N 1
ATOM 825 C CA . ALA A 1 108 ? 28.054 14.338 76.250 1.00 54.35 107 ALA A CA 1
ATOM 826 C C . ALA A 1 108 ? 28.687 13.782 77.520 1.00 54.39 107 ALA A C 1
ATOM 827 O O . ALA A 1 108 ? 28.323 12.690 77.951 1.00 54.12 107 ALA A O 1
ATOM 829 N N . GLU A 1 109 ? 29.613 14.536 78.119 1.00 55.11 108 GLU A N 1
ATOM 830 C CA . GLU A 1 109 ? 30.287 14.122 79.378 1.00 55.59 108 GLU A CA 1
ATOM 831 C C . GLU A 1 109 ? 29.291 13.834 80.515 1.00 55.21 108 GLU A C 1
ATOM 832 O O . GLU A 1 109 ? 29.456 12.862 81.252 1.00 55.52 108 GLU A O 1
ATOM 838 N N . ILE A 1 110 ? 28.257 14.673 80.604 1.00 54.59 109 ILE A N 1
ATOM 839 C CA . ILE A 1 110 ? 27.178 14.554 81.589 1.00 54.36 109 ILE A CA 1
ATOM 840 C C . ILE A 1 110 ? 26.312 13.334 81.329 1.00 55.18 109 ILE A C 1
ATOM 841 O O . ILE A 1 110 ? 26.029 12.570 82.258 1.00 55.75 109 ILE A O 1
ATOM 846 N N . TYR A 1 111 ? 25.889 13.165 80.077 1.00 55.66 110 TYR A N 1
ATOM 847 C CA . TYR A 1 111 ? 25.048 12.025 79.687 1.00 55.85 110 TYR A CA 1
ATOM 848 C C . TYR A 1 111 ? 25.813 10.693 79.861 1.00 56.26 110 TYR A C 1
ATOM 849 O O . TYR A 1 111 ? 25.258 9.741 80.420 1.00 56.23 110 TYR A O 1
ATOM 858 N N . LYS A 1 112 ? 27.079 10.673 79.416 1.00 56.49 111 LYS A N 1
ATOM 859 C CA . LYS A 1 112 ? 28.013 9.529 79.572 1.00 56.23 111 LYS A CA 1
ATOM 860 C C . LYS A 1 112 ? 28.159 9.105 81.039 1.00 55.44 111 LYS A C 1
ATOM 861 O O . LYS A 1 112 ? 28.129 7.912 81.336 1.00 54.67 111 LYS A O 1
ATOM 867 N N . GLY A 1 113 ? 28.323 10.092 81.928 1.00 55.46 112 GLY A N 1
ATOM 868 C CA . GLY A 1 113 ? 28.449 9.881 83.379 1.00 55.36 112 GLY A CA 1
ATOM 869 C C . GLY A 1 113 ? 27.239 9.201 84.004 1.00 55.18 112 GLY A C 1
ATOM 870 O O . GLY A 1 113 ? 27.403 8.251 84.756 1.00 55.94 112 GLY A O 1
ATOM 871 N N . ILE A 1 114 ? 26.040 9.697 83.683 1.00 55.00 113 ILE A N 1
ATOM 872 C CA . ILE A 1 114 ? 24.751 9.128 84.140 1.00 55.11 113 ILE A CA 1
ATOM 873 C C . ILE A 1 114 ? 24.555 7.696 83.604 1.00 55.24 113 ILE A C 1
ATOM 874 O O . ILE A 1 114 ? 24.059 6.813 84.309 1.00 54.44 113 ILE A O 1
ATOM 887 N N . LYS A 1 116 ? 26.914 5.499 82.784 1.00 56.86 115 LYS A N 1
ATOM 888 C CA . LYS A 1 116 ? 27.861 4.593 83.452 1.00 57.07 115 LYS A CA 1
ATOM 889 C C . LYS A 1 116 ? 27.242 3.923 84.686 1.00 56.65 115 LYS A C 1
ATOM 890 O O . LYS A 1 116 ? 27.441 2.733 84.889 1.00 56.49 115 LYS A O 1
ATOM 896 N N . ASP A 1 117 ? 26.474 4.688 85.468 1.00 57.05 116 ASP A N 1
ATOM 897 C CA . ASP A 1 117 ? 25.843 4.219 86.721 1.00 57.14 116 ASP A CA 1
ATOM 898 C C . ASP A 1 117 ? 24.389 3.770 86.645 1.00 56.62 116 ASP A C 1
ATOM 899 O O . ASP A 1 117 ? 23.957 3.032 87.526 1.00 58.20 116 ASP A O 1
ATOM 904 N N . SER A 1 118 ? 23.637 4.226 85.649 1.00 55.54 117 SER A N 1
ATOM 905 C CA . SER A 1 118 ? 22.210 3.907 85.516 1.00 55.11 117 SER A CA 1
ATOM 906 C C . SER A 1 118 ? 21.913 2.867 84.423 1.00 54.71 117 SER A C 1
ATOM 907 O O . SER A 1 118 ? 22.157 3.116 83.231 1.00 54.32 117 SER A O 1
ATOM 910 N N . ALA A 1 119 ? 21.403 1.707 84.842 1.00 54.07 118 ALA A N 1
ATOM 911 C CA . ALA A 1 119 ? 20.915 0.684 83.917 1.00 53.40 118 ALA A CA 1
ATOM 912 C C . ALA A 1 119 ? 19.737 1.238 83.082 1.00 53.25 118 ALA A C 1
ATOM 913 O O . ALA A 1 119 ? 19.727 1.018 81.876 1.00 52.70 118 ALA A O 1
ATOM 915 N N . PRO A 1 120 ? 18.734 1.917 83.720 1.00 53.30 119 PRO A N 1
ATOM 916 C CA . PRO A 1 120 ? 17.623 2.564 82.979 1.00 53.00 119 PRO A CA 1
ATOM 917 C C . PRO A 1 120 ? 18.040 3.506 81.848 1.00 53.29 119 PRO A C 1
ATOM 918 O O . PRO A 1 120 ? 17.477 3.416 80.755 1.00 53.69 119 PRO A O 1
ATOM 922 N N . VAL A 1 121 ? 19.003 4.394 82.122 1.00 53.24 120 VAL A N 1
ATOM 923 C CA . VAL A 1 121 ? 19.550 5.322 81.114 1.00 53.13 120 VAL A CA 1
ATOM 924 C C . VAL A 1 121 ? 20.390 4.552 80.077 1.00 53.46 120 VAL A C 1
ATOM 925 O O . VAL A 1 121 ? 20.361 4.894 78.884 1.00 54.65 120 VAL A O 1
ATOM 929 N N . ALA A 1 122 ? 21.137 3.539 80.530 1.00 52.94 121 ALA A N 1
ATOM 930 C CA . ALA A 1 122 ? 21.924 2.667 79.636 1.00 52.85 121 ALA A CA 1
ATOM 931 C C . ALA A 1 122 ? 21.017 1.904 78.660 1.00 52.65 121 ALA A C 1
ATOM 932 O O . ALA A 1 122 ? 21.272 1.900 77.456 1.00 52.43 121 ALA A O 1
ATOM 934 N N . ASN A 1 123 ? 19.976 1.266 79.198 1.00 52.85 122 ASN A N 1
ATOM 935 C CA . ASN A 1 123 ? 18.972 0.545 78.395 1.00 53.48 122 ASN A CA 1
ATOM 936 C C . ASN A 1 123 ? 18.162 1.475 77.495 1.00 53.71 122 ASN A C 1
ATOM 937 O O . ASN A 1 123 ? 17.789 1.089 76.397 1.00 52.79 122 ASN A O 1
ATOM 942 N N . TYR A 1 124 ? 17.878 2.688 77.964 1.00 54.80 123 TYR A N 1
ATOM 943 C CA . TYR A 1 124 ? 17.176 3.663 77.138 1.00 55.34 123 TYR A CA 1
ATOM 944 C C . TYR A 1 124 ? 18.027 4.040 75.896 1.00 54.49 123 TYR A C 1
ATOM 945 O O . TYR A 1 124 ? 17.489 4.161 74.792 1.00 53.36 123 TYR A O 1
ATOM 954 N N . THR A 1 125 ? 19.336 4.214 76.092 1.00 53.89 124 THR A N 1
ATOM 955 C CA . THR A 1 125 ? 20.253 4.524 74.993 1.00 54.69 124 THR A CA 1
ATOM 956 C C . THR A 1 125 ? 20.325 3.365 73.976 1.00 55.19 124 THR A C 1
ATOM 957 O O . THR A 1 125 ? 20.469 3.628 72.775 1.00 55.89 124 THR A O 1
ATOM 961 N N . ASN A 1 126 ? 20.219 2.112 74.453 1.00 55.93 125 ASN A N 1
ATOM 962 C CA . ASN A 1 126 ? 20.130 0.909 73.582 1.00 56.32 125 ASN A CA 1
ATOM 963 C C . ASN A 1 126 ? 18.924 0.989 72.676 1.00 55.37 125 ASN A C 1
ATOM 964 O O . ASN A 1 126 ? 19.040 0.785 71.468 1.00 54.50 125 ASN A O 1
ATOM 969 N N . GLU A 1 127 ? 17.771 1.278 73.285 1.00 55.62 126 GLU A N 1
ATOM 970 C CA . GLU A 1 127 ? 16.501 1.423 72.556 1.00 56.03 126 GLU A CA 1
ATOM 971 C C . GLU A 1 127 ? 16.556 2.570 71.538 1.00 55.45 126 GLU A C 1
ATOM 972 O O . GLU A 1 127 ? 15.972 2.468 70.460 1.00 55.50 126 GLU A O 1
ATOM 978 N N . LEU A 1 128 ? 17.297 3.627 71.870 1.00 55.34 127 LEU A N 1
ATOM 979 C CA . LEU A 1 128 ? 17.495 4.767 70.980 1.00 54.88 127 LEU A CA 1
ATOM 980 C C . LEU A 1 128 ? 18.381 4.324 69.798 1.00 54.98 127 LEU A C 1
ATOM 981 O O . LEU A 1 128 ? 18.039 4.603 68.648 1.00 54.66 127 LEU A O 1
ATOM 994 N N . ALA A 1 130 ? 18.884 1.112 68.749 1.00 52.14 129 ALA A N 1
ATOM 995 C CA . ALA A 1 130 ? 18.099 0.102 68.032 1.00 51.47 129 ALA A CA 1
ATOM 996 C C . ALA A 1 130 ? 17.121 0.733 67.030 1.00 50.87 129 ALA A C 1
ATOM 997 O O . ALA A 1 130 ? 16.999 0.244 65.913 1.00 50.53 129 ALA A O 1
ATOM 999 N N . THR A 1 131 ? 16.461 1.826 67.431 1.00 51.03 130 THR A N 1
ATOM 1000 C CA . THR A 1 131 ? 15.552 2.595 66.556 1.00 52.42 130 THR A CA 1
ATOM 1001 C C . THR A 1 131 ? 16.281 3.125 65.314 1.00 53.42 130 THR A C 1
ATOM 1002 O O . THR A 1 131 ? 15.803 2.954 64.192 1.00 54.17 130 THR A O 1
ATOM 1006 N N . ARG A 1 132 ? 17.447 3.735 65.535 1.00 54.06 131 ARG A N 1
ATOM 1007 C CA . ARG A 1 132 ? 18.273 4.309 64.457 1.00 54.38 131 ARG A CA 1
ATOM 1008 C C . ARG A 1 132 ? 18.897 3.178 63.606 1.00 54.37 131 ARG A C 1
ATOM 1009 O O . ARG A 1 132 ? 18.987 3.311 62.383 1.00 53.78 131 ARG A O 1
ATOM 1017 N N . PHE A 1 133 ? 19.2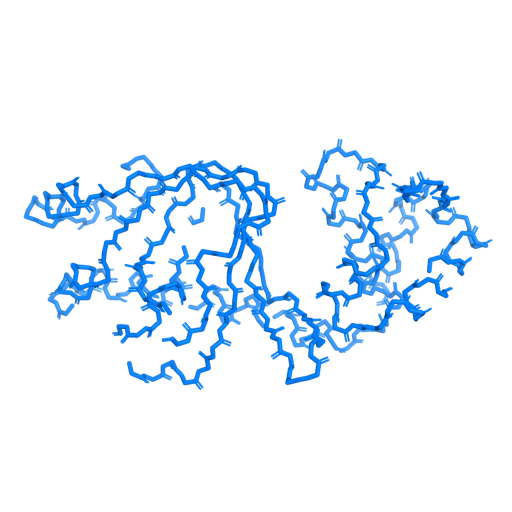97 2.074 64.259 1.00 53.94 132 PHE A N 1
ATOM 1018 C CA . PHE A 1 133 ? 19.804 0.860 63.580 1.00 54.21 132 PHE A CA 1
ATOM 1019 C C . PHE A 1 133 ? 18.675 0.357 62.671 1.00 54.61 132 PHE A 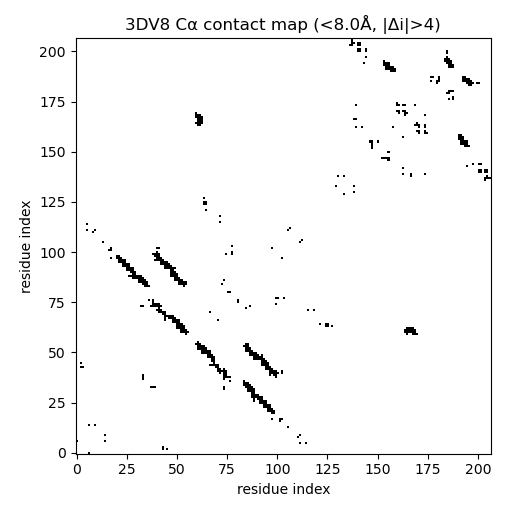C 1
ATOM 1020 O O . PHE A 1 133 ? 18.912 0.098 61.492 1.00 55.25 132 PHE A O 1
ATOM 1028 N N . SER A 1 134 ? 17.457 0.251 63.220 1.00 54.41 133 SER A N 1
ATOM 1029 C CA . SER A 1 134 ? 16.279 -0.169 62.446 1.00 54.54 133 SER A CA 1
ATOM 1030 C C . SER A 1 134 ? 15.996 0.785 61.266 1.00 54.88 133 SER A C 1
ATOM 1031 O O . SER A 1 134 ? 15.704 0.297 60.174 1.00 55.18 133 SER A O 1
ATOM 1034 N N . ASP A 1 135 ? 16.114 2.110 61.476 1.00 54.84 134 ASP A N 1
ATOM 1035 C CA . ASP A 1 135 ? 15.941 3.120 60.395 1.00 55.46 134 ASP A CA 1
ATOM 1036 C C . ASP A 1 135 ? 16.916 2.850 59.240 1.00 55.90 134 ASP A C 1
ATOM 1037 O O . ASP A 1 135 ? 16.521 2.793 58.070 1.00 56.12 134 ASP A O 1
ATOM 1042 N N . VAL A 1 136 ? 18.189 2.683 59.593 1.00 55.79 135 VAL A N 1
ATOM 1043 C CA . VAL A 1 136 ? 19.243 2.359 58.630 1.00 55.67 135 VAL A CA 1
ATOM 1044 C C . VAL A 1 136 ? 19.028 0.987 57.949 1.00 55.65 135 VAL A C 1
ATOM 1045 O O . VAL A 1 136 ? 19.395 0.815 56.788 1.00 56.06 135 VAL A O 1
ATOM 1057 N N . TRP A 1 138 ? 15.985 -0.330 57.276 1.00 59.04 137 TRP A N 1
ATOM 1058 C CA . TRP A 1 138 ? 14.922 -0.064 56.301 1.00 61.84 137 TRP A CA 1
ATOM 1059 C C . TRP A 1 138 ? 15.549 0.560 55.042 1.00 61.62 137 TRP A C 1
ATOM 1060 O O . TRP A 1 138 ? 15.122 0.241 53.922 1.00 60.95 137 TRP A O 1
ATOM 1071 N N . LEU A 1 139 ? 16.556 1.427 55.244 1.00 61.53 138 LEU A N 1
ATOM 1072 C CA . LEU A 1 139 ? 17.294 2.044 54.149 1.00 61.38 138 LEU A CA 1
ATOM 1073 C C . LEU A 1 139 ? 18.053 1.007 53.307 1.00 61.15 138 LEU A C 1
ATOM 1074 O O . LEU A 1 139 ? 17.996 1.099 52.083 1.00 60.37 138 LEU A O 1
ATOM 1079 N N . ILE A 1 140 ? 18.743 0.037 53.930 1.00 61.66 139 ILE A N 1
ATOM 1080 C CA . ILE A 1 140 ? 19.433 -1.028 53.152 1.00 63.18 139 ILE A CA 1
ATOM 1081 C C . ILE A 1 140 ? 18.407 -1.801 52.318 1.00 63.49 139 ILE A C 1
ATOM 1082 O O . ILE A 1 140 ? 18.619 -1.996 51.124 1.00 62.52 139 ILE A O 1
ATOM 1087 N N . GLU A 1 141 ? 17.297 -2.192 52.957 1.00 64.62 140 GLU A N 1
ATOM 1088 C CA . GLU A 1 141 ? 16.183 -2.889 52.289 1.00 65.75 140 GLU A CA 1
ATOM 1089 C C . GLU A 1 141 ? 15.616 -2.089 51.103 1.00 66.05 140 GLU A C 1
ATOM 1090 O O . GLU A 1 141 ? 15.333 -2.689 50.053 1.00 66.77 140 GLU A O 1
ATOM 1096 N N . GLN A 1 142 ? 15.512 -0.755 51.265 1.00 65.32 141 GLN A N 1
ATOM 1097 C CA A GLN A 1 142 ? 14.996 0.130 50.210 0.50 65.08 141 GLN A CA 1
ATOM 1098 C CA B GLN A 1 142 ? 14.998 0.130 50.221 0.50 65.23 141 GLN A CA 1
ATOM 1099 C C . GLN A 1 142 ? 16.019 0.214 49.065 1.00 65.16 141 GLN A C 1
ATOM 1100 O O . GLN A 1 142 ? 15.669 0.001 47.907 1.00 65.63 141 GLN A O 1
ATOM 1111 N N . ILE A 1 143 ? 17.283 0.506 49.395 1.00 65.00 142 ILE A N 1
ATOM 1112 C CA . ILE A 1 143 ? 18.389 0.615 48.409 1.00 65.47 142 ILE A CA 1
ATOM 1113 C C . ILE A 1 143 ? 18.580 -0.643 47.548 1.00 66.85 142 ILE A C 1
ATOM 1114 O O . ILE A 1 143 ? 18.736 -0.551 46.329 1.00 67.88 142 ILE A O 1
ATOM 1127 N N . TRP A 1 145 ? 16.463 -3.669 47.346 1.00 65.67 144 TRP A N 1
ATOM 1128 C CA . TRP A 1 145 ? 15.287 -4.302 46.751 1.00 65.11 144 TRP A CA 1
ATOM 1129 C C . TRP A 1 145 ? 14.402 -3.388 45.883 1.00 65.03 144 TRP A C 1
ATOM 1130 O O . TRP A 1 145 ? 13.721 -3.897 44.989 1.00 65.52 144 TRP A O 1
ATOM 1141 N N . LYS A 1 146 ? 14.415 -2.072 46.107 1.00 64.15 145 LYS A N 1
ATOM 1142 C CA . LYS A 1 146 ? 13.586 -1.140 45.320 1.00 63.40 145 LYS A CA 1
ATOM 1143 C C . LYS A 1 146 ? 14.377 -0.282 44.319 1.00 61.95 145 LYS A C 1
ATOM 1144 O O . LYS A 1 146 ? 15.351 0.365 44.681 1.00 61.45 145 LYS A O 1
ATOM 1150 N N . SER A 1 147 ? 13.949 -0.313 43.050 1.00 61.27 146 SER A N 1
ATOM 1151 C CA . SER A 1 147 ? 14.544 0.486 41.958 1.00 60.20 146 SER A CA 1
ATOM 1152 C C . SER A 1 147 ? 14.338 1.999 42.161 1.00 59.24 146 SER A C 1
ATOM 1153 O O . SER A 1 147 ? 13.450 2.417 42.907 1.00 57.94 146 SER A O 1
ATOM 1156 N N . LEU A 1 148 ? 15.151 2.798 41.460 1.00 59.11 147 LEU A N 1
ATOM 1157 C CA . LEU A 1 148 ? 15.208 4.264 41.644 1.00 58.88 147 LEU A CA 1
ATOM 1158 C C . LEU A 1 148 ? 13.874 4.979 41.421 1.00 58.88 147 LEU A C 1
ATOM 1159 O O . LEU A 1 148 ? 13.551 5.890 42.181 1.00 59.39 147 LEU A O 1
ATOM 1164 N N . ASP A 1 149 ? 13.111 4.561 40.408 1.00 58.83 148 ASP A N 1
ATOM 1165 C CA . ASP A 1 149 ? 11.764 5.114 40.158 1.00 59.03 148 ASP A CA 1
ATOM 1166 C C . ASP A 1 149 ? 10.856 4.962 41.397 1.00 59.44 148 ASP A C 1
ATOM 1167 O O . ASP A 1 149 ? 10.149 5.905 41.767 1.00 60.07 148 ASP A O 1
ATOM 1172 N N . LYS A 1 150 ? 10.922 3.802 42.055 1.00 58.64 149 LYS A N 1
ATOM 1173 C CA . LYS A 1 150 ? 10.120 3.542 43.255 1.00 58.33 149 LYS A CA 1
ATOM 1174 C C . LYS A 1 150 ? 10.568 4.375 44.451 1.00 58.03 149 LYS A C 1
ATOM 1175 O O . LYS A 1 150 ? 9.734 4.867 45.214 1.00 58.41 149 LYS A O 1
ATOM 1181 N N . ARG A 1 151 ? 11.879 4.566 44.576 1.00 57.98 150 ARG A N 1
ATOM 1182 C CA . ARG A 1 151 ? 12.468 5.349 45.669 1.00 58.18 150 ARG A CA 1
ATOM 1183 C C . ARG A 1 151 ? 12.203 6.847 45.517 1.00 58.28 150 ARG A C 1
ATOM 1184 O O . ARG A 1 151 ? 11.983 7.525 46.519 1.00 59.01 150 ARG A O 1
ATOM 1192 N N . VAL A 1 152 ? 12.233 7.351 44.277 1.00 57.90 151 VAL A N 1
ATOM 1193 C CA . VAL A 1 152 ? 11.878 8.745 43.977 1.00 57.76 151 VAL A CA 1
ATOM 1194 C C . VAL A 1 152 ? 10.387 8.936 44.310 1.00 58.02 151 VAL A C 1
ATOM 1195 O O . VAL A 1 152 ? 10.036 9.882 45.014 1.00 58.50 151 VAL A O 1
ATOM 1199 N N . ALA A 1 153 ? 9.538 8.023 43.822 1.00 57.98 152 ALA A N 1
ATOM 1200 C CA . ALA A 1 153 ? 8.098 8.001 44.137 1.00 57.64 152 ALA A CA 1
ATOM 1201 C C . ALA A 1 153 ? 7.851 8.017 45.656 1.00 57.93 152 ALA A C 1
ATOM 1202 O O . ALA A 1 153 ? 7.016 8.779 46.159 1.00 59.08 152 ALA A O 1
ATOM 1204 N N . SER A 1 154 ? 8.604 7.195 46.372 1.00 57.72 153 SER A N 1
ATOM 1205 C CA . SER A 1 154 ? 8.521 7.110 47.834 1.00 58.22 153 SER A CA 1
ATOM 1206 C C . SER A 1 154 ? 8.936 8.412 48.536 1.00 57.74 153 SER A C 1
ATOM 1207 O O . SER A 1 154 ? 8.305 8.820 49.515 1.00 58.06 153 SER A O 1
ATOM 1210 N N . PHE A 1 155 ? 9.999 9.046 48.036 1.00 57.58 154 PHE A N 1
ATOM 1211 C CA . PHE A 1 155 ? 10.483 10.310 48.589 1.00 57.60 154 PHE A CA 1
ATOM 1212 C C . P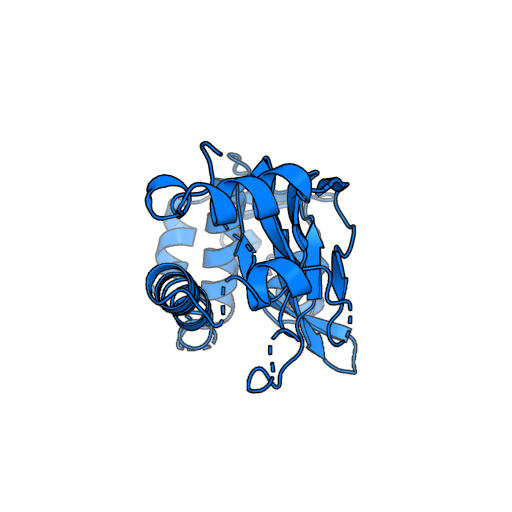HE A 1 155 ? 9.476 11.448 48.360 1.00 58.09 154 PHE A C 1
ATOM 1213 O O . PHE A 1 155 ? 9.198 12.223 49.291 1.00 58.46 154 PHE A O 1
ATOM 1221 N N . LEU A 1 156 ? 8.963 11.565 47.132 1.00 58.12 155 LEU A N 1
ATOM 1222 C CA . LEU A 1 156 ? 7.969 12.605 46.802 1.00 58.66 155 LEU A CA 1
ATOM 1223 C C . LEU A 1 156 ? 6.733 12.530 47.710 1.00 58.94 155 LEU A C 1
ATOM 1224 O O . LEU A 1 156 ? 6.227 13.565 48.131 1.00 58.15 155 LEU A O 1
ATOM 1229 N N . LEU A 1 157 ? 6.290 11.308 48.032 1.00 60.42 156 LEU A N 1
ATOM 1230 C CA . LEU A 1 157 ? 5.180 11.079 48.979 1.00 60.93 156 LEU A CA 1
ATOM 1231 C C . LEU A 1 157 ? 5.561 11.453 50.434 1.00 61.52 156 LEU A C 1
ATOM 1232 O O . LEU A 1 157 ? 4.713 11.940 51.190 1.00 60.93 156 LEU A O 1
ATOM 1237 N N . GLU A 1 158 ? 6.821 11.239 50.821 1.00 62.77 157 GLU A N 1
ATOM 1238 C CA . GLU A 1 158 ? 7.278 11.625 52.159 1.00 63.32 157 GLU A CA 1
ATOM 1239 C C . GLU A 1 158 ? 7.326 13.139 52.295 1.00 63.55 157 GLU A C 1
ATOM 1240 O O . GLU A 1 158 ? 6.760 13.669 53.256 1.00 64.68 157 GLU A O 1
ATOM 1246 N N . GLU A 1 159 ? 8.015 13.820 51.369 1.00 63.16 158 GLU A N 1
ATOM 1247 C CA . GLU A 1 159 ? 8.136 15.297 51.423 1.00 63.36 158 GLU A CA 1
ATOM 1248 C C . GLU A 1 159 ? 6.800 16.027 51.411 1.00 62.64 158 GLU A C 1
ATOM 1249 O O . GLU A 1 159 ? 6.633 16.996 52.158 1.00 62.71 158 GLU A O 1
ATOM 1255 N N . THR A 1 160 ? 5.870 15.565 50.573 1.00 61.59 159 THR A N 1
ATOM 1256 C CA . THR A 1 160 ? 4.530 16.148 50.526 1.00 61.23 159 THR A CA 1
ATOM 1257 C C . THR A 1 160 ? 3.787 15.970 51.867 1.00 61.09 159 THR A C 1
ATOM 1258 O O . THR A 1 160 ? 3.057 16.879 52.275 1.00 61.73 159 THR A O 1
ATOM 1262 N N . SER A 1 161 ? 3.997 14.843 52.557 1.00 60.96 160 SER A N 1
ATOM 1263 C CA . SER A 1 161 ? 3.396 14.617 53.896 1.00 61.63 160 SER A CA 1
ATOM 1264 C C . SER A 1 161 ? 3.991 15.540 54.955 1.00 61.01 160 SER A C 1
ATOM 1265 O O . SER A 1 161 ? 3.250 16.112 55.756 1.00 60.02 160 SER A O 1
ATOM 1268 N N . ILE A 1 162 ? 5.321 15.673 54.935 1.00 60.81 161 ILE A N 1
ATOM 1269 C CA . ILE A 1 162 ? 6.065 16.540 55.869 1.00 60.93 161 ILE A CA 1
ATOM 1270 C C . ILE A 1 162 ? 5.682 18.012 55.697 1.00 60.53 161 ILE A C 1
ATOM 1271 O O . ILE A 1 162 ? 5.396 18.703 56.687 1.00 60.46 161 ILE A O 1
ATOM 1276 N N . GLU A 1 163 ? 5.699 18.475 54.443 1.00 60.08 162 GLU A N 1
ATOM 1277 C CA . GLU A 1 163 ? 5.349 19.856 54.103 1.00 59.17 162 GLU A CA 1
ATOM 1278 C C . GLU A 1 163 ? 3.839 20.136 54.138 1.00 58.56 162 GLU A C 1
ATOM 1279 O O . GLU A 1 163 ? 3.441 21.307 54.200 1.00 57.72 162 GLU A O 1
ATOM 1285 N N . GLY A 1 164 ? 3.009 19.088 54.098 1.00 58.16 163 GLY A N 1
ATOM 1286 C CA . GLY A 1 164 ? 1.553 19.242 54.084 1.00 58.25 163 GLY A CA 1
ATOM 1287 C C . GLY A 1 164 ? 1.076 19.947 52.826 1.00 58.02 163 GLY A C 1
ATOM 1288 O O . GLY A 1 164 ? 0.175 20.776 52.882 1.00 58.02 163 GLY A O 1
ATOM 1289 N N . THR A 1 165 ? 1.691 19.608 51.693 1.00 58.16 164 THR A N 1
ATOM 1290 C CA . THR A 1 165 ? 1.394 20.236 50.409 1.00 58.07 164 THR A CA 1
ATOM 1291 C C . THR A 1 165 ? 1.923 19.371 49.256 1.00 57.77 164 THR A C 1
ATOM 1292 O O . THR A 1 165 ? 2.998 18.792 49.365 1.00 57.48 164 THR A O 1
ATOM 1296 N N . ASN A 1 166 ? 1.164 19.283 48.162 1.00 58.53 165 ASN A N 1
ATOM 1297 C CA . ASN A 1 166 ? 1.598 18.546 46.943 1.00 59.79 165 ASN A CA 1
ATOM 1298 C C . ASN A 1 166 ? 2.570 19.357 46.038 1.00 59.83 165 ASN A C 1
ATOM 1299 O O . ASN A 1 166 ? 2.904 18.924 44.946 1.00 59.63 165 ASN A O 1
ATOM 1304 N N . GLU A 1 167 ? 3.043 20.498 46.535 1.00 60.50 166 GLU A N 1
ATOM 1305 C CA . GLU A 1 167 ? 3.888 21.438 45.829 1.00 61.58 166 GLU A CA 1
ATOM 1306 C C . GLU A 1 167 ? 5.214 21.516 46.580 1.00 62.28 166 GLU A C 1
ATOM 1307 O O . GLU A 1 167 ? 5.276 22.096 47.661 1.00 62.73 166 GLU A O 1
ATOM 1313 N N . LEU A 1 168 ? 6.245 20.859 46.041 1.00 62.99 167 LEU A N 1
ATOM 1314 C CA . LEU A 1 168 ? 7.585 20.841 46.645 1.00 63.98 167 LEU A CA 1
ATOM 1315 C C . LEU A 1 168 ? 8.469 21.903 45.991 1.00 65.40 167 LEU A C 1
ATOM 1316 O O . LEU A 1 168 ? 8.536 21.964 44.753 1.00 66.73 167 LEU A O 1
ATOM 1321 N N . LYS A 1 169 ? 9.123 22.740 46.809 1.00 65.43 168 LYS A N 1
ATOM 1322 C CA . LYS A 1 169 ? 10.038 23.792 46.331 1.00 65.60 168 LYS A CA 1
ATOM 1323 C C . LYS A 1 169 ? 11.482 23.351 46.634 1.00 65.50 168 LYS A C 1
ATOM 1324 O O . LYS A 1 169 ? 12.171 23.960 47.433 1.00 66.99 168 LYS A O 1
ATOM 1330 N N . ILE A 1 170 ? 11.906 22.256 46.009 1.00 65.53 169 ILE A N 1
ATOM 1331 C CA . ILE A 1 170 ? 13.273 21.701 46.128 1.00 65.00 169 ILE A CA 1
ATOM 1332 C C . ILE A 1 170 ? 13.961 21.466 44.756 1.00 63.16 169 ILE A C 1
ATOM 1333 O O . ILE A 1 170 ? 13.323 21.366 43.696 1.00 61.53 169 ILE A O 1
ATOM 1338 N N . THR A 1 171 ? 15.286 21.405 44.813 1.00 61.88 170 THR A N 1
ATOM 1339 C CA . THR A 1 171 ? 16.119 21.194 43.645 1.00 59.70 170 THR A CA 1
ATOM 1340 C C . THR A 1 171 ? 16.274 19.706 43.399 1.00 58.80 170 THR A C 1
ATOM 1341 O O . T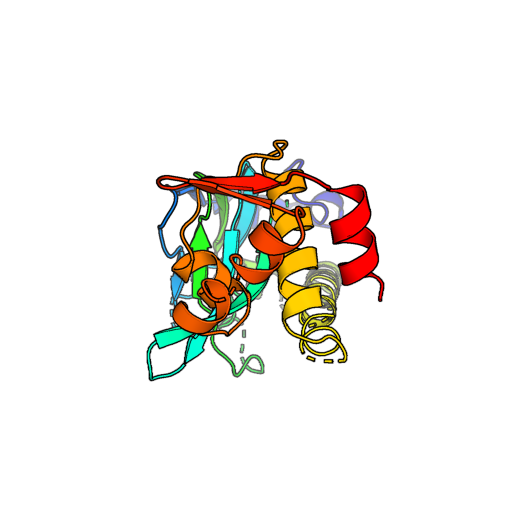HR A 1 171 ? 16.034 18.868 44.283 1.00 58.53 170 THR A O 1
ATOM 1345 N N . HIS A 1 172 ? 16.740 19.402 42.199 1.00 57.92 171 HIS A N 1
ATOM 1346 C CA . HIS A 1 172 ? 17.008 18.031 41.787 1.00 57.84 171 HIS A CA 1
ATOM 1347 C C . HIS A 1 172 ? 18.234 17.493 42.550 1.00 57.96 171 HIS A C 1
ATOM 1348 O O . HIS A 1 172 ? 18.297 16.291 42.823 1.00 58.62 171 HIS A O 1
ATOM 1355 N N . GLU A 1 173 ? 19.167 18.394 42.905 1.00 57.45 172 GLU A N 1
ATOM 1356 C CA . GLU A 1 173 ? 20.356 18.089 43.726 1.00 57.14 172 GLU A CA 1
ATOM 1357 C C . GLU A 1 173 ? 19.955 17.560 45.117 1.00 56.71 172 GLU A C 1
ATOM 1358 O O . GLU A 1 173 ? 20.524 16.579 45.579 1.00 57.14 172 GLU A O 1
ATOM 1364 N N . THR A 1 174 ? 18.992 18.219 45.770 1.00 55.94 173 THR A N 1
ATOM 1365 C CA . THR A 1 174 ? 18.503 17.825 47.116 1.00 55.45 173 THR A CA 1
ATOM 1366 C C . THR A 1 174 ? 17.912 16.410 47.103 1.00 54.90 173 THR A C 1
ATOM 1367 O O . THR A 1 174 ? 18.164 15.632 48.027 1.00 55.78 173 THR A O 1
ATOM 1371 N N . ILE A 1 175 ? 17.138 16.093 46.059 1.00 53.70 174 ILE A N 1
ATOM 1372 C CA . ILE A 1 175 ? 16.529 14.759 45.891 1.00 54.00 174 ILE A CA 1
ATOM 1373 C C . ILE A 1 175 ? 17.675 13.744 45.688 1.00 54.10 174 ILE A C 1
ATOM 1374 O O . ILE A 1 175 ? 17.718 12.738 46.395 1.00 54.80 174 ILE A O 1
ATOM 1379 N N . ALA A 1 176 ? 18.603 14.042 44.770 1.00 53.21 175 ALA A N 1
ATOM 1380 C CA . ALA A 1 176 ? 19.811 13.212 44.535 1.00 53.13 175 ALA A CA 1
ATOM 1381 C C . ALA A 1 176 ? 20.613 12.975 45.821 1.00 52.66 175 ALA A C 1
ATOM 1382 O O . ALA A 1 176 ? 21.058 11.863 46.069 1.00 52.79 175 ALA A O 1
ATOM 1384 N N . ASN A 1 177 ? 20.775 14.027 46.625 1.00 53.06 176 ASN A N 1
ATOM 1385 C CA . ASN A 1 177 ? 21.470 13.957 47.922 1.00 53.67 176 ASN A CA 1
ATOM 1386 C C . ASN A 1 177 ? 20.710 13.155 48.985 1.00 54.12 176 ASN A C 1
ATOM 1387 O O . ASN A 1 177 ? 21.328 12.571 49.867 1.00 53.23 176 ASN A O 1
ATOM 1392 N N . HIS A 1 178 ? 19.380 13.137 48.905 1.00 55.57 177 HIS A N 1
ATOM 1393 C CA . HIS A 1 178 ? 18.565 12.292 49.791 1.00 56.50 177 HIS A CA 1
ATOM 1394 C C . HIS A 1 178 ? 18.686 10.801 49.475 1.00 57.83 177 HIS A C 1
ATOM 1395 O O . HIS A 1 178 ? 18.779 9.991 50.391 1.00 58.97 177 HIS A O 1
ATOM 1402 N N . LEU A 1 179 ? 18.704 10.466 48.184 1.00 58.92 178 LEU A N 1
ATOM 1403 C CA . LEU A 1 179 ? 18.698 9.087 47.698 1.00 60.11 178 LEU A CA 1
ATOM 1404 C C . LEU A 1 179 ? 20.050 8.445 47.348 1.00 60.86 178 LEU A C 1
ATOM 1405 O O . LEU A 1 179 ? 20.082 7.252 47.054 1.00 61.04 178 LEU A O 1
ATOM 1410 N N . GLY A 1 180 ? 21.159 9.182 47.390 1.00 61.03 179 GLY A N 1
ATOM 1411 C CA . GLY A 1 180 ? 22.443 8.618 46.962 1.00 61.16 179 GLY A CA 1
ATOM 1412 C C . GLY A 1 180 ? 22.557 8.485 45.451 1.00 61.98 179 GLY A C 1
ATOM 1413 O O . GLY A 1 180 ? 23.233 7.574 44.976 1.00 62.75 179 GLY A O 1
ATOM 1414 N N . SER A 1 181 ? 21.923 9.395 44.701 1.00 62.34 180 SER A N 1
ATOM 1415 C CA . SER A 1 181 ? 21.947 9.404 43.232 1.00 63.21 180 SER A CA 1
ATOM 1416 C C . SER A 1 181 ? 22.649 10.674 42.720 1.00 64.06 180 SER A C 1
ATOM 1417 O O . SER A 1 181 ? 23.193 11.447 43.521 1.00 64.22 180 SER A O 1
ATOM 1420 N N . HIS A 1 182 ? 22.699 10.839 41.394 1.00 65.50 181 HIS A N 1
ATOM 1421 C CA . HIS A 1 182 ? 23.268 12.039 40.744 1.00 65.78 181 HIS A CA 1
ATOM 1422 C C . HIS A 1 182 ? 22.111 12.885 40.212 1.00 65.66 181 HIS A C 1
ATOM 1423 O O . HIS A 1 182 ? 21.098 12.331 39.797 1.00 65.20 181 HIS A O 1
ATOM 1430 N N . ARG A 1 183 ? 22.277 14.214 40.234 1.00 66.32 182 ARG A N 1
ATOM 1431 C CA . ARG A 1 183 ? 21.253 15.190 39.785 1.00 66.75 182 ARG A CA 1
ATOM 1432 C C . ARG A 1 183 ? 20.663 14.876 38.396 1.00 67.02 182 ARG A C 1
ATOM 1433 O O . ARG A 1 183 ? 19.437 14.907 38.212 1.00 67.65 182 ARG A O 1
ATOM 1441 N N . GLU A 1 184 ? 21.552 14.615 37.438 1.00 66.74 183 GLU A N 1
ATOM 1442 C CA . GLU A 1 184 ? 21.189 14.283 36.056 1.00 65.19 183 GLU A CA 1
ATOM 1443 C C . GLU A 1 184 ? 20.241 13.070 35.983 1.00 64.39 183 GLU A C 1
ATOM 1444 O O . GLU A 1 184 ? 19.287 13.092 35.204 1.00 64.15 183 GLU A O 1
ATOM 1450 N N . VAL A 1 185 ? 20.500 12.042 36.797 1.00 63.23 184 VAL A N 1
ATOM 1451 C CA . VAL A 1 185 ? 19.640 10.839 36.865 1.00 62.15 184 VAL A CA 1
ATOM 1452 C C . VAL A 1 185 ? 18.269 11.187 37.476 1.00 61.62 184 VAL A C 1
ATOM 1453 O O . VAL A 1 185 ? 17.246 10.675 37.022 1.00 60.92 184 VAL A O 1
ATOM 1457 N N . ILE A 1 186 ? 18.263 12.046 38.502 1.00 61.78 185 ILE A N 1
ATOM 1458 C CA . ILE A 1 186 ? 17.027 12.507 39.148 1.00 61.78 185 ILE A CA 1
ATOM 1459 C C . ILE A 1 186 ? 16.211 13.337 38.145 1.00 61.77 185 ILE A C 1
ATOM 1460 O O . ILE A 1 186 ? 15.018 13.095 37.990 1.00 62.16 185 ILE A O 1
ATOM 1465 N N . THR A 1 187 ? 16.855 14.288 37.461 1.00 61.74 186 THR A N 1
ATOM 1466 C CA . THR A 1 187 ? 16.182 15.114 36.430 1.00 61.99 186 THR A CA 1
ATOM 1467 C C . THR A 1 187 ? 15.538 14.252 35.336 1.00 62.35 186 THR A C 1
ATOM 1468 O O . THR A 1 187 ? 14.402 14.510 34.947 1.00 62.38 186 THR A O 1
ATOM 1472 N N . ARG A 1 188 ? 16.270 13.228 34.882 1.00 63.00 187 ARG A N 1
ATOM 1473 C CA . ARG A 1 188 ? 15.799 12.271 33.857 1.00 63.05 187 ARG A CA 1
ATOM 1474 C C . ARG A 1 188 ? 14.532 11.556 34.360 1.00 63.11 187 ARG A C 1
ATOM 1475 O O . ARG A 1 188 ? 13.548 11.415 33.613 1.00 64.02 187 ARG A O 1
ATOM 1491 N N . LEU A 1 190 ? 12.460 12.536 36.919 1.00 60.09 189 LEU A N 1
ATOM 1492 C CA . LEU A 1 190 ? 11.352 13.475 37.121 1.00 59.70 189 LEU A CA 1
ATOM 1493 C C . LEU A 1 190 ? 10.658 13.799 35.786 1.00 59.96 189 LEU A C 1
ATOM 1494 O O . LEU A 1 190 ? 9.429 13.929 35.740 1.00 59.76 189 LEU A O 1
ATOM 1499 N N . ARG A 1 191 ? 11.444 13.900 34.711 1.00 60.40 190 ARG A N 1
ATOM 1500 C CA . ARG A 1 191 ? 10.907 14.130 33.349 1.00 60.80 190 ARG A CA 1
ATOM 1501 C C . ARG A 1 191 ? 10.117 12.926 32.809 1.00 60.42 190 ARG A C 1
ATOM 1502 O O . ARG A 1 191 ? 9.143 13.110 32.075 1.00 60.52 190 ARG A O 1
ATOM 1510 N N . TYR A 1 192 ? 10.545 11.714 33.176 1.00 60.32 191 TYR A N 1
ATOM 1511 C CA . TYR A 1 192 ? 9.790 10.476 32.886 1.00 60.16 191 TYR A CA 1
ATOM 1512 C C . TYR A 1 192 ? 8.448 10.491 33.651 1.00 59.92 191 TYR A C 1
ATOM 1513 O O . TYR A 1 192 ? 7.415 10.105 33.101 1.00 59.38 191 TYR A O 1
ATOM 1522 N N . PHE A 1 193 ? 8.494 10.929 34.914 1.00 59.91 192 PHE A N 1
ATOM 1523 C CA . PHE A 1 193 ? 7.302 11.099 35.772 1.00 59.37 192 PHE A CA 1
ATOM 1524 C C . PHE A 1 193 ? 6.346 12.149 35.186 1.00 58.56 192 PHE A C 1
ATOM 1525 O O . PHE A 1 193 ? 5.125 11.944 35.204 1.00 57.48 192 PHE A O 1
ATOM 1533 N N . GLN A 1 194 ? 6.907 13.252 34.668 1.00 58.28 193 GLN A N 1
ATOM 1534 C CA . GLN A 1 194 ? 6.104 14.317 34.025 1.00 58.40 193 GLN A CA 1
ATOM 1535 C C . GLN A 1 194 ? 5.447 13.826 32.732 1.00 58.60 193 GLN A C 1
ATOM 1536 O O . GLN A 1 194 ? 4.273 14.129 32.490 1.00 58.69 193 GLN A O 1
ATOM 1542 N N . VAL A 1 195 ? 6.205 13.092 31.913 1.00 58.31 194 VAL A N 1
ATOM 1543 C CA . VAL A 1 195 ? 5.675 12.456 30.697 1.00 58.34 194 VAL A CA 1
ATOM 1544 C C . VAL A 1 195 ? 4.548 11.456 31.057 1.00 58.50 194 VAL A C 1
ATOM 1545 O O . VAL A 1 195 ? 3.535 11.400 30.364 1.00 58.59 194 VAL A O 1
ATOM 1549 N N . GLU A 1 196 ? 4.708 10.722 32.162 1.00 58.92 195 GLU A N 1
ATOM 1550 C CA . GLU A 1 196 ? 3.669 9.800 32.675 1.00 58.86 195 GLU A CA 1
ATOM 1551 C C . GLU A 1 196 ? 2.537 10.478 33.494 1.00 58.80 195 GLU A C 1
ATOM 1552 O O . GLU A 1 196 ? 1.682 9.779 34.031 1.00 59.32 195 GLU A O 1
ATOM 1558 N N . GLY A 1 197 ? 2.519 11.810 33.598 1.00 57.93 196 GLY A N 1
ATOM 1559 C CA . GLY A 1 197 ? 1.483 12.526 34.351 1.00 57.68 196 GLY A CA 1
ATOM 1560 C C . GLY A 1 197 ? 1.491 12.412 35.875 1.00 57.18 196 GLY A C 1
ATOM 1561 O O . GLY A 1 197 ? 0.510 12.785 36.519 1.00 58.01 196 GLY A O 1
ATOM 1562 N N . LEU A 1 198 ? 2.580 11.921 36.459 1.00 56.40 197 LEU A N 1
ATOM 1563 C CA . LEU A 1 198 ? 2.680 11.778 37.918 1.00 56.06 197 LEU A CA 1
ATOM 1564 C C . LEU A 1 198 ? 2.985 13.106 38.617 1.00 55.91 197 LEU A C 1
ATOM 1565 O O . LEU A 1 198 ? 2.505 13.349 39.735 1.00 55.24 197 LEU A O 1
ATOM 1570 N N . VAL A 1 199 ? 3.810 13.936 37.970 1.00 55.70 198 VAL A N 1
ATOM 1571 C CA . VAL A 1 199 ? 4.224 15.247 38.492 1.00 54.94 198 VAL A CA 1
ATOM 1572 C C . VAL A 1 199 ? 4.236 16.307 37.398 1.00 54.11 198 VAL A C 1
ATOM 1573 O O . VAL A 1 199 ? 4.187 15.973 36.215 1.00 54.56 198 VAL A O 1
ATOM 1577 N N . LYS A 1 200 ? 4.270 17.574 37.818 1.00 52.93 199 LYS A N 1
ATOM 1578 C CA . LYS A 1 200 ? 4.441 18.728 36.929 1.00 52.27 199 LYS A CA 1
ATOM 1579 C C . LYS A 1 200 ? 5.745 19.415 37.362 1.00 52.37 199 LYS A C 1
ATOM 1580 O O . LYS A 1 200 ? 5.969 19.631 38.560 1.00 50.93 199 LYS A O 1
ATOM 1586 N N . LEU A 1 201 ? 6.595 19.742 36.388 1.00 53.53 200 LEU A N 1
ATOM 1587 C CA . LEU A 1 201 ? 7.881 20.402 36.636 1.00 54.66 200 LEU A CA 1
ATOM 1588 C C . LEU A 1 201 ? 7.808 21.828 36.124 1.00 55.77 200 LEU A C 1
ATOM 1589 O O . LEU A 1 201 ? 7.364 22.055 35.005 1.00 55.77 200 LEU A O 1
ATOM 1594 N N . SER A 1 202 ? 8.204 22.781 36.967 1.00 58.06 201 SER A N 1
ATOM 1595 C CA . SER A 1 202 ? 8.236 24.205 36.610 1.00 60.45 201 SER A CA 1
ATOM 1596 C C . SER A 1 202 ? 9.335 24.908 37.415 1.00 61.81 201 SER A C 1
ATOM 1597 O O . SER A 1 202 ? 9.975 24.267 38.257 1.00 62.56 201 SER A O 1
ATOM 1600 N N . ARG A 1 203 ? 9.556 26.200 37.143 1.00 63.19 202 ARG A N 1
ATOM 1601 C CA . ARG A 1 203 ? 10.625 26.992 37.801 1.00 63.61 202 ARG A CA 1
ATOM 1602 C C . ARG A 1 203 ? 10.689 26.875 39.349 1.00 63.60 202 ARG A C 1
ATOM 1603 O O . ARG A 1 203 ? 9.892 27.482 40.080 1.00 63.51 202 ARG A O 1
ATOM 1611 N N . GLY A 1 204 ? 11.660 26.068 39.795 1.00 63.63 203 GLY A N 1
ATOM 1612 C CA . GLY A 1 204 ? 11.956 25.809 41.210 1.00 64.04 203 GLY A CA 1
ATOM 1613 C C . GLY A 1 204 ? 10.869 25.076 41.962 1.00 63.73 203 GLY A C 1
ATOM 1614 O O . GLY A 1 204 ? 10.678 25.315 43.160 1.00 65.06 203 GLY A O 1
ATOM 1615 N N . LYS A 1 205 ? 10.176 24.169 41.273 1.00 62.15 204 LYS A N 1
ATOM 1616 C CA . LYS A 1 205 ? 9.016 23.497 41.850 1.00 61.07 204 LYS A CA 1
ATOM 1617 C C . LYS A 1 205 ? 8.645 22.186 41.148 1.00 58.49 204 LYS A C 1
ATOM 1618 O O . LYS A 1 205 ? 8.658 22.104 39.915 1.00 57.48 204 LYS A O 1
ATOM 1624 N N . ILE A 1 206 ? 8.312 21.188 41.971 1.00 56.59 205 ILE A N 1
ATOM 1625 C CA . ILE A 1 206 ? 7.788 19.892 41.542 1.00 55.67 205 ILE A CA 1
ATOM 1626 C C . ILE A 1 206 ? 6.386 19.818 42.170 1.00 54.45 205 ILE A C 1
ATOM 1627 O O . ILE A 1 206 ? 6.254 19.933 43.390 1.00 54.62 205 ILE A O 1
ATOM 1632 N N . THR A 1 207 ? 5.352 19.690 41.345 1.00 53.50 206 THR A N 1
ATOM 1633 C CA . THR A 1 207 ? 3.975 19.592 41.823 1.00 53.46 206 THR A CA 1
ATOM 1634 C C . THR A 1 207 ? 3.524 18.162 41.596 1.00 54.12 206 THR A C 1
ATOM 1635 O O . THR A 1 207 ? 3.549 17.691 40.465 1.00 54.83 206 THR A O 1
ATOM 1639 N N . ILE A 1 208 ? 3.106 17.483 42.661 1.00 54.74 207 ILE A N 1
ATOM 1640 C CA . ILE A 1 208 ? 2.636 16.098 42.574 1.00 54.85 207 ILE A CA 1
ATOM 1641 C C . ILE A 1 208 ? 1.225 16.161 41.992 1.00 54.89 207 ILE A C 1
ATOM 1642 O O . ILE A 1 208 ? 0.348 16.809 42.571 1.00 54.48 207 ILE A O 1
ATOM 1647 N N . LEU A 1 209 ? 1.034 15.530 40.831 1.00 55.34 208 LEU A N 1
ATOM 1648 C CA . LEU A 1 209 ? -0.252 15.518 40.129 1.00 55.72 208 LEU A CA 1
ATOM 1649 C C . LEU A 1 209 ? -1.095 14.298 40.506 1.00 56.46 208 LEU A C 1
ATOM 1650 O O . LEU A 1 209 ? -2.294 14.449 40.742 1.00 57.00 208 LEU A O 1
ATOM 1655 N N . ASP A 1 210 ? -0.487 13.106 40.552 1.00 57.16 209 ASP A N 1
ATOM 1656 C CA . ASP A 1 210 ? -1.206 11.874 40.921 1.00 57.16 209 ASP A CA 1
ATOM 1657 C C . ASP A 1 210 ? -0.507 11.174 42.099 1.00 57.83 209 ASP A C 1
ATOM 1658 O O . ASP A 1 210 ? 0.421 10.365 41.930 1.00 57.33 209 ASP A O 1
ATOM 1663 N N . SER A 1 211 ? -0.979 11.522 43.295 1.00 59.12 210 SER A N 1
ATOM 1664 C CA . SER A 1 211 ? -0.493 10.958 44.546 1.00 61.36 210 SER A CA 1
ATOM 1665 C C . SER A 1 211 ? -0.882 9.465 44.702 1.00 62.07 210 SER A C 1
ATOM 1666 O O . SER A 1 211 ? -0.120 8.691 45.287 1.00 62.23 210 SER A O 1
ATOM 1669 N N . LYS A 1 212 ? -2.060 9.083 44.192 1.00 62.79 211 LYS A N 1
ATOM 1670 C CA . LYS A 1 212 ? -2.524 7.685 44.201 1.00 62.97 211 LYS A CA 1
ATOM 1671 C C . LYS A 1 212 ? -1.599 6.804 43.344 1.00 63.57 211 LYS A C 1
ATOM 1672 O O . LYS A 1 212 ? -1.162 5.750 43.808 1.00 63.84 211 LYS A O 1
ATOM 1674 N N . ARG A 1 213 ? -1.279 7.253 42.123 1.00 64.45 212 ARG A N 1
ATOM 1675 C CA . ARG A 1 213 ? -0.357 6.511 41.220 1.00 65.27 212 ARG A CA 1
ATOM 1676 C C . ARG A 1 213 ? 1.096 6.457 41.691 1.00 65.76 212 ARG A C 1
ATOM 1677 O O . ARG A 1 213 ? 1.767 5.455 41.441 1.00 66.16 212 ARG A O 1
ATOM 1685 N N . LEU A 1 214 ? 1.596 7.533 42.309 1.00 66.23 213 LEU A N 1
ATOM 1686 C CA . LEU A 1 214 ? 2.955 7.519 42.894 1.00 66.46 213 LEU A CA 1
ATOM 1687 C C . LEU A 1 214 ? 3.042 6.478 44.006 1.00 66.96 213 LEU A C 1
ATOM 1688 O O . LEU A 1 214 ? 4.065 5.805 44.135 1.00 66.48 213 LEU A O 1
ATOM 1693 N N . GLU A 1 215 ? 1.976 6.360 44.801 1.00 68.36 214 GLU A N 1
ATOM 1694 C CA . GLU A 1 215 ? 1.922 5.361 45.866 1.00 70.25 214 GLU A CA 1
ATOM 1695 C C . GLU A 1 215 ? 1.940 3.929 45.319 1.00 70.25 214 GLU A C 1
ATOM 1696 O O . GLU A 1 215 ? 2.540 3.066 45.944 1.00 69.93 214 GLU A O 1
ATOM 1702 N N . THR A 1 216 ? 1.324 3.684 44.157 1.00 70.36 215 THR A N 1
ATOM 1703 C CA . THR A 1 216 ? 1.383 2.348 43.537 1.00 70.30 215 THR A CA 1
ATOM 1704 C C . THR A 1 216 ? 2.800 2.014 42.982 1.00 70.39 215 THR A C 1
ATOM 1705 O O . THR A 1 216 ? 3.138 0.833 42.905 1.00 70.55 215 THR A O 1
ATOM 1709 N N . LEU A 1 217 ? 3.616 3.024 42.623 1.00 70.52 216 LEU A N 1
ATOM 1710 C CA . LEU A 1 217 ? 5.054 2.793 42.270 1.00 70.58 216 LEU A CA 1
ATOM 1711 C C . LEU A 1 217 ? 5.816 2.364 43.514 1.00 70.67 216 LEU A C 1
ATOM 1712 O O . LEU A 1 217 ? 6.440 1.318 43.510 1.00 70.18 216 LEU A O 1
ATOM 1717 N N . GLN A 1 218 ? 5.755 3.198 44.560 1.00 71.19 217 GLN A N 1
ATOM 1718 C CA . GLN A 1 218 ? 6.373 2.937 45.880 1.00 71.67 217 GLN A CA 1
ATOM 1719 C C . GLN A 1 218 ? 6.137 1.487 46.352 1.00 72.33 217 GLN A C 1
ATOM 1720 O O . GLN A 1 218 ? 7.068 0.793 46.770 1.00 72.61 217 GLN A O 1
ATOM 1726 N N . ARG A 1 219 ? 4.880 1.058 46.248 1.00 72.97 218 ARG A N 1
ATOM 1727 C CA . ARG A 1 219 ? 4.437 -0.267 46.671 1.00 73.29 218 ARG A CA 1
ATOM 1728 C C . ARG A 1 219 ? 4.860 -1.388 45.716 1.00 73.17 218 ARG A C 1
ATOM 1729 O O . ARG A 1 219 ? 5.057 -2.501 46.186 1.00 74.15 218 ARG A O 1
ATOM 1737 N N . SER A 1 220 ? 4.991 -1.112 44.407 1.00 72.38 219 SER A N 1
ATOM 1738 C CA . SER A 1 220 ? 5.403 -2.125 43.395 1.00 71.89 219 SER A CA 1
ATOM 1739 C C . SER A 1 220 ? 6.702 -2.890 43.714 1.00 72.03 219 SER A C 1
ATOM 1740 O O . SER A 1 220 ? 7.571 -2.471 44.492 1.00 71.17 219 SER A O 1
#

Foldseek 3Di:
DVQDPCLVVDDPVLNCLQVVQKDKDWAAAPDWLAWWVQQFAFKQWCAAKKWKWDADPVGFIATLDMDGNQGGLSNVVLPPPPDTIIMGTRHTTIIIGRGNVSLSVVVPDPSSVVVVVVSVVSVVSNVLVVCLCADPLLVLLVVLLVVCVVVVFQKDQDALSVSRNHHRHDSVVSVCLVVCVVVQQWDDDDRIIGGRDNPVSVVSNVD

Sequence (207 aa):
ENYFPLWNDLNTAQKKLISDNLITQHVKKGTIIHNGNDCTGLLLVKSGQLRTYILSDEGREITLYRLFDDCLLSASCIRSIQFEVTIEAEKDTDLWIIPAEIYKGIKDSAPVANYTNELATRFSDVWLIEQQIWKSLDKRVASFLLEETSIEGTNELKITHETIANHLGSHREVITRLRYFQVEGLVKLSRGKITILDSKRLETLQRS

B-factor: mean 60.44, std 7.35, range [14.47, 94.38]

Solvent-accessible surface area: 11868 Å² total

Organism: NCBI:txid411459

Radius of gyration: 19.32 Å; Cα contacts (8 Å, |Δi|>4): 342; chains: 1; bounding box: 38×32×61 Å

CATH classification: 2.60.120.10 (+1 more: 1.10.10.10)

Secondary structure (DSSP, 8-state):
--S-GGGGTS-HHHHHHHHTT-EEEEE-TT-EEEE-----EEEEEEES-EEEEEE-TTS-EEEEEEE-----GGGTT--------EEEESS-EEEEEEEHHHHHH----HHHHHHHHH--HHHHH--HHHH----HHHHHHHHHHHHHHHHTSSEE---HHHHHHHHT--HHHHH--HHHHHTTSEEEETTEEEES-HHHHHHHHH-